Protein AF-A0A5J4Q630-F1 (afdb_monomer_lite)

Foldseek 3Di:
DDDPDQPQQKDQDFDPPPPDDDDDFQGLCFFKAKFFADLVRDGDPRPPLSPQFGDDDDDDPDPVCPVPDDPDDDCCQDPNHGLFDDDDDLPQFQLVQLVVLQRNVSSSCCNRNVVPDRAAFASVLCLEPQPLFPRSVGHHSQSNLVCCAPPFTWHCQQPPDDSDYPVPPVDHNCLVSCNPVCSPVRSMGMHGGRIAGCCGDRPRDDPSD

pLDDT: mean 70.13, std 22.16, range [22.73, 97.38]

Sequence (209 aa):
VIKPQNYSCFVATKDSSSQKHSHQSTLLSQVVRIRQQDSDGVRQQSKDYEKIVTPVQPVPSDPRHIAQFPSSLDWSNYSNFDYVEPVQNQGECGSCYAFATLGMMEARYSLALNKTVDVSLSVQDIVSCSYYTQGCFGGHGSTTSQWMRDHGIVSEKCFPYQQIEVYSPEVKCSTKLCGEAGIDKDRHTFYAQNIRYVGGFYGNCSEEA

InterPro domains:
  IPR000169 Cysteine peptidase, cysteine active site [PS00139] (90-101)
  IPR000668 Peptidase C1A, papain C-terminal [PF00112] (70-181)
  IPR000668 Peptidase C1A, papain C-terminal [SM00645] (69-209)
  IPR013128 Peptidase C1A [PTHR12411] (40-178)
  IPR038765 Papain-like cysteine peptidase superfamily [SSF54001] (58-177)

Secondary structure (DSSP, 8-state):
---------EEE---STT-SS--TT-SSTTTEEEE---TT-----STTTTTT---PPPPP--TTGGGGS-S---GGGBTTB--SPPPP--TTS--HHHHHHHHHHHHHHHHHTTT-S---B-HHHHHHH-TTS-GGG---HHHHHHHHHHT-B-BTTTS---S--TTSTT----TTHHHHSSSSTT--EEEE-SEEETTBSTT---TT-

Radius of gyration: 18.17 Å; chains: 1; bounding box: 40×47×52 Å

Organism: NCBI:txid222440

Structure (mmCIF, N/CA/C/O backbone):
data_AF-A0A5J4Q630-F1
#
_entry.id   AF-A0A5J4Q630-F1
#
loop_
_atom_site.group_PDB
_atom_site.id
_atom_site.type_symbol
_atom_site.label_atom_id
_atom_site.label_alt_id
_atom_site.label_comp_id
_atom_site.label_asym_id
_atom_site.label_entity_id
_atom_site.label_seq_id
_atom_site.pdbx_PDB_ins_code
_atom_site.Cartn_x
_atom_site.Cartn_y
_atom_site.Cartn_z
_atom_site.occupancy
_atom_site.B_iso_or_equiv
_atom_site.auth_seq_id
_atom_site.auth_comp_id
_atom_site.auth_asym_id
_atom_site.auth_atom_id
_atom_site.pdbx_PDB_model_num
ATOM 1 N N . VAL A 1 1 ? 16.574 -27.411 -12.642 1.00 30.56 1 VAL A N 1
ATOM 2 C CA . VAL A 1 1 ? 15.237 -27.128 -13.214 1.00 30.56 1 VAL A CA 1
ATOM 3 C C . VAL A 1 1 ? 14.566 -26.099 -12.321 1.00 30.56 1 VAL A C 1
ATOM 5 O O . VAL A 1 1 ? 14.043 -26.460 -11.274 1.00 30.56 1 VAL A O 1
ATOM 8 N N . ILE A 1 2 ? 14.695 -24.816 -12.656 1.00 26.36 2 ILE A N 1
ATOM 9 C CA . ILE A 1 2 ? 14.030 -23.732 -11.924 1.00 26.36 2 ILE A CA 1
ATOM 10 C C . ILE A 1 2 ? 12.577 -23.751 -12.400 1.00 26.36 2 ILE A C 1
ATOM 12 O O . ILE A 1 2 ? 12.315 -23.527 -13.578 1.00 26.36 2 ILE A O 1
ATOM 16 N N . LYS A 1 3 ? 11.646 -24.143 -11.525 1.00 22.73 3 LYS A N 1
ATOM 17 C CA . LYS A 1 3 ? 10.212 -24.066 -11.830 1.00 22.73 3 LYS A CA 1
ATOM 18 C C . LYS A 1 3 ? 9.835 -22.586 -11.978 1.00 22.73 3 LYS A C 1
ATOM 20 O O . LYS A 1 3 ? 10.335 -21.792 -11.179 1.00 22.73 3 LYS A O 1
ATOM 25 N N . PRO A 1 4 ? 8.971 -22.210 -12.937 1.00 29.88 4 PRO A N 1
ATOM 26 C CA . PRO A 1 4 ? 8.460 -20.850 -13.010 1.00 29.88 4 PRO A CA 1
ATOM 27 C C . PRO A 1 4 ? 7.719 -20.563 -11.702 1.00 29.88 4 PRO A C 1
ATOM 29 O O . PRO A 1 4 ? 6.717 -21.203 -11.383 1.00 29.88 4 PRO A O 1
ATOM 32 N N . GLN A 1 5 ? 8.277 -19.671 -10.889 1.00 30.89 5 GLN A N 1
ATOM 33 C CA . GLN A 1 5 ? 7.566 -19.092 -9.760 1.00 30.89 5 GLN A CA 1
ATOM 34 C C . GLN A 1 5 ? 6.447 -18.245 -10.372 1.00 30.89 5 GLN A C 1
ATOM 36 O O . GLN A 1 5 ? 6.713 -17.382 -11.205 1.00 30.89 5 GLN A O 1
ATOM 41 N N . ASN A 1 6 ? 5.193 -18.523 -10.019 1.00 31.50 6 ASN A N 1
ATOM 42 C CA . ASN A 1 6 ? 4.058 -17.700 -10.428 1.00 31.50 6 ASN A CA 1
ATOM 43 C C . ASN A 1 6 ? 4.185 -16.327 -9.750 1.00 31.50 6 ASN A C 1
ATOM 45 O O . ASN A 1 6 ? 3.678 -16.128 -8.647 1.00 31.50 6 ASN A O 1
ATOM 49 N N . TYR A 1 7 ? 4.878 -15.383 -10.384 1.00 37.00 7 TYR A N 1
ATOM 50 C CA . TYR A 1 7 ? 4.903 -13.997 -9.934 1.00 37.00 7 TYR A CA 1
ATOM 51 C C . TYR A 1 7 ? 3.494 -13.408 -10.092 1.00 37.00 7 TYR A C 1
ATOM 53 O O . TYR A 1 7 ? 2.933 -13.364 -11.188 1.00 37.00 7 TYR A O 1
ATOM 61 N N . SER A 1 8 ? 2.883 -12.972 -8.989 1.00 49.22 8 SER A N 1
ATOM 62 C CA . SER A 1 8 ? 1.620 -12.231 -9.038 1.00 49.22 8 SER A CA 1
ATOM 63 C C . SER A 1 8 ? 1.904 -10.783 -9.440 1.00 49.22 8 SER A C 1
ATOM 65 O O . SER A 1 8 ? 2.085 -9.924 -8.582 1.00 49.22 8 SER A O 1
ATOM 67 N N . CYS A 1 9 ? 1.924 -10.504 -10.742 1.00 61.53 9 CYS A N 1
ATOM 68 C CA . CYS A 1 9 ? 2.159 -9.166 -11.290 1.00 61.53 9 CYS A CA 1
ATOM 69 C C . CYS A 1 9 ? 0.875 -8.327 -11.292 1.00 61.53 9 CYS A C 1
ATOM 71 O O . CYS A 1 9 ? 0.313 -8.027 -12.343 1.00 61.53 9 CYS A O 1
ATOM 73 N N . PHE A 1 10 ? 0.345 -8.011 -10.115 1.00 65.31 10 PHE A N 1
ATOM 74 C CA . PHE A 1 10 ? -0.833 -7.159 -9.996 1.00 65.31 10 PHE A CA 1
ATOM 75 C C . PHE A 1 10 ? -0.416 -5.726 -9.676 1.00 65.31 10 PHE A C 1
ATOM 77 O O . PHE A 1 10 ? 0.366 -5.503 -8.757 1.00 65.31 10 PHE A O 1
ATOM 84 N N . VAL A 1 11 ? -0.931 -4.760 -10.433 1.00 67.19 11 VAL A N 1
ATOM 85 C CA . VAL A 1 11 ? -0.510 -3.359 -10.370 1.00 67.19 11 VAL A CA 1
ATOM 86 C C . VAL A 1 11 ? -1.701 -2.404 -10.479 1.00 67.19 11 VAL A C 1
ATOM 88 O O . VAL A 1 11 ? -2.651 -2.629 -11.228 1.00 67.19 11 VAL A O 1
ATOM 91 N N . ALA A 1 12 ? -1.637 -1.283 -9.763 1.00 56.25 12 ALA A N 1
ATOM 92 C CA . ALA A 1 12 ? -2.458 -0.109 -10.062 1.00 56.25 12 ALA A CA 1
ATOM 93 C C . ALA A 1 12 ? -1.781 0.694 -11.179 1.00 56.25 12 ALA A C 1
ATOM 95 O O . ALA A 1 12 ? -0.569 0.895 -11.157 1.00 56.25 12 ALA A O 1
ATOM 96 N N . THR A 1 13 ? -2.521 1.123 -12.193 1.00 47.88 13 THR A N 1
ATOM 97 C CA . THR A 1 13 ? -1.921 1.611 -13.445 1.00 47.88 13 THR A CA 1
ATOM 98 C C . THR A 1 13 ? -2.731 2.732 -14.068 1.00 47.88 13 THR A C 1
ATOM 100 O O . THR A 1 13 ? -3.892 2.921 -13.754 1.00 47.88 13 THR A O 1
ATOM 103 N N . LYS A 1 14 ? -2.130 3.492 -14.982 1.00 39.59 14 LYS A N 1
ATOM 104 C CA . LYS A 1 14 ? -2.837 4.520 -15.750 1.00 39.59 14 LYS A CA 1
ATOM 105 C C . LYS A 1 14 ? -3.767 3.885 -16.793 1.00 39.59 14 LYS A C 1
ATOM 107 O O . LYS A 1 14 ? -3.386 2.898 -17.428 1.00 39.59 14 LYS A O 1
ATOM 112 N N . ASP A 1 15 ? -4.966 4.435 -16.968 1.00 37.25 15 ASP A N 1
ATOM 113 C CA . ASP A 1 15 ? -5.914 4.016 -18.006 1.00 37.25 15 ASP A CA 1
ATOM 114 C C . ASP A 1 15 ? -5.412 4.477 -19.392 1.00 37.25 15 ASP A C 1
ATOM 116 O O . ASP A 1 15 ? -5.032 5.635 -19.578 1.00 37.25 15 ASP A O 1
ATOM 120 N N . SER A 1 16 ? -5.351 3.565 -20.364 1.00 35.69 16 SER A N 1
ATOM 121 C CA . SER A 1 16 ? -4.876 3.840 -21.730 1.00 35.69 16 SER A CA 1
ATOM 122 C C . SER A 1 16 ? -5.987 4.352 -22.655 1.00 35.69 16 SER A C 1
ATOM 124 O O . SER A 1 16 ? -5.707 4.783 -23.773 1.00 35.69 16 SER A O 1
ATOM 126 N N . SER A 1 17 ? -7.245 4.352 -22.203 1.00 34.59 17 SER A N 1
ATOM 127 C CA . SER A 1 17 ? -8.415 4.631 -23.045 1.00 34.59 17 SER A CA 1
ATOM 128 C C . SER A 1 17 ? -8.720 6.124 -23.276 1.00 34.59 17 SER A C 1
ATOM 130 O O . SER A 1 17 ? -9.537 6.456 -24.132 1.00 34.59 17 SER A O 1
ATOM 132 N N . SER A 1 18 ? -8.028 7.048 -22.595 1.00 34.59 18 SER A N 1
ATOM 133 C CA . SER A 1 18 ? -8.300 8.502 -22.663 1.00 34.59 18 SER A CA 1
ATOM 134 C C . SER A 1 18 ? -7.396 9.323 -23.609 1.00 34.59 18 SER A C 1
ATOM 136 O O . SER A 1 18 ? -7.442 10.549 -23.578 1.00 34.59 18 SER A O 1
ATOM 138 N N . GLN A 1 19 ? -6.582 8.717 -24.488 1.00 37.44 19 GLN A N 1
ATOM 139 C CA . GLN A 1 19 ? -5.694 9.470 -25.406 1.00 37.44 19 GLN A CA 1
ATOM 140 C C . GLN A 1 19 ? -6.380 10.050 -26.666 1.00 37.44 19 GLN A C 1
ATOM 142 O O . GLN A 1 19 ? -5.770 10.142 -27.733 1.00 37.44 19 GLN A O 1
ATOM 147 N N . LYS A 1 20 ? -7.640 10.487 -26.587 1.00 31.59 20 LYS A N 1
ATOM 148 C CA . LYS A 1 20 ? -8.246 11.291 -27.659 1.00 31.59 20 LYS A CA 1
ATOM 149 C C . LYS A 1 20 ? -8.788 12.591 -27.082 1.00 31.59 20 LYS A C 1
ATOM 151 O O . LYS A 1 20 ? -9.714 12.575 -26.286 1.00 31.59 20 LYS A O 1
ATOM 156 N N . HIS A 1 21 ? -8.213 13.687 -27.577 1.00 31.14 21 HIS A N 1
ATOM 157 C CA . HIS A 1 21 ? -8.532 15.097 -27.335 1.00 31.14 21 HIS A CA 1
ATOM 158 C C . HIS A 1 21 ? -7.751 15.788 -26.205 1.00 31.14 21 HIS A C 1
ATOM 160 O O . HIS A 1 21 ? -8.055 15.673 -25.028 1.00 31.14 21 HIS A O 1
ATOM 166 N N . SER A 1 22 ? -6.740 16.558 -26.636 1.00 31.22 22 SER A N 1
ATOM 167 C CA . SER A 1 22 ? -6.521 17.959 -26.248 1.00 31.22 22 SER A CA 1
ATOM 168 C C . SER A 1 22 ? -6.932 18.314 -24.815 1.00 31.22 22 SER A C 1
ATOM 170 O O . SER A 1 22 ? -8.061 18.734 -24.616 1.00 31.22 22 SER A O 1
ATOM 172 N N . HIS A 1 23 ? -6.019 18.171 -23.850 1.00 31.14 23 HIS A N 1
ATOM 173 C CA . HIS A 1 23 ? -5.700 19.145 -22.790 1.00 31.14 23 HIS A CA 1
ATOM 174 C C . HIS A 1 23 ? -4.646 18.515 -21.861 1.00 31.14 23 HIS A C 1
ATOM 176 O O . HIS A 1 23 ? -4.848 17.479 -21.236 1.00 31.14 23 HIS A O 1
ATOM 182 N N . GLN A 1 24 ? -3.467 19.127 -21.818 1.00 35.16 24 GLN A N 1
ATOM 183 C CA . GLN A 1 24 ? -2.204 18.529 -21.372 1.00 35.16 24 GLN A CA 1
ATOM 184 C C . GLN A 1 24 ? -1.983 18.576 -19.842 1.00 35.16 24 GLN A C 1
ATOM 186 O O . GLN A 1 24 ? -0.844 18.614 -19.393 1.00 35.16 24 GLN A O 1
ATOM 191 N N . SER A 1 25 ? -3.047 18.576 -19.027 1.00 31.25 25 SER A N 1
ATOM 192 C CA . SER A 1 25 ? -2.947 18.860 -17.579 1.00 31.25 25 SER A CA 1
ATOM 193 C C . SER A 1 25 ? -3.663 17.871 -16.641 1.00 31.25 25 SER A C 1
ATOM 195 O O . SER A 1 25 ? -3.679 18.105 -15.437 1.00 31.25 25 SER A O 1
ATOM 197 N N . THR A 1 26 ? -4.221 16.757 -17.126 1.00 38.53 26 THR A N 1
ATOM 198 C CA . THR A 1 26 ? -5.139 15.912 -16.319 1.00 38.53 26 THR A CA 1
ATOM 199 C C . THR A 1 26 ? -4.681 14.450 -16.200 1.00 38.53 26 THR A C 1
ATOM 201 O O . THR A 1 26 ? -5.471 13.522 -16.335 1.00 38.53 26 THR A O 1
ATOM 204 N N . LEU A 1 27 ? -3.374 14.208 -16.045 1.00 43.72 27 LEU A N 1
ATOM 205 C CA . LEU A 1 27 ? -2.759 12.928 -16.447 1.00 43.72 27 LEU A CA 1
ATOM 206 C C . LEU A 1 27 ? -2.294 11.990 -15.320 1.00 43.72 27 LEU A C 1
ATOM 208 O O . LEU A 1 27 ? -1.705 10.948 -15.619 1.00 43.72 27 LEU A O 1
ATOM 212 N N . LEU A 1 28 ? -2.592 12.305 -14.061 1.00 41.56 28 LEU A N 1
ATOM 213 C CA . LEU A 1 28 ? -2.225 11.480 -12.900 1.00 41.56 28 LEU A CA 1
ATOM 214 C C . LEU A 1 28 ? -3.336 11.356 -11.837 1.00 41.56 28 LEU A C 1
ATOM 216 O O . LEU A 1 28 ? -3.214 10.530 -10.937 1.00 41.56 28 LEU A O 1
ATOM 220 N N . SER A 1 29 ? -4.466 12.058 -11.992 1.00 40.78 29 SER A N 1
ATOM 221 C CA . SER A 1 29 ? -5.683 11.873 -11.179 1.00 40.78 29 SER A CA 1
ATOM 222 C C . SER A 1 29 ? -6.361 10.502 -11.365 1.00 40.78 29 SER A C 1
ATOM 224 O O . SER A 1 29 ? -7.450 10.275 -10.851 1.00 40.78 29 SER A O 1
ATOM 226 N N . GLN A 1 30 ? -5.732 9.592 -12.117 1.00 49.19 30 GLN A N 1
ATOM 227 C CA . GLN A 1 30 ? -6.296 8.315 -12.548 1.00 49.19 30 GLN A CA 1
ATOM 228 C C . GLN A 1 30 ? -5.703 7.092 -11.828 1.00 49.19 30 GLN A C 1
ATOM 230 O O . GLN A 1 30 ? -6.214 5.995 -12.015 1.00 49.19 30 GLN A O 1
ATOM 235 N N . VAL A 1 31 ? -4.614 7.210 -11.058 1.00 51.03 31 VAL A N 1
ATOM 236 C CA . VAL A 1 31 ? -3.964 6.029 -10.431 1.00 51.03 31 VAL A CA 1
ATOM 237 C C . VAL A 1 31 ? -4.284 5.925 -8.943 1.00 51.03 31 VAL A C 1
ATOM 239 O O . VAL A 1 31 ? -4.392 4.829 -8.393 1.00 51.03 31 VAL A O 1
ATOM 242 N N . VAL A 1 32 ? -4.480 7.068 -8.295 1.00 60.31 32 VAL A N 1
ATOM 243 C CA . VAL A 1 32 ? -4.681 7.160 -6.857 1.00 60.31 32 VAL A CA 1
ATOM 244 C C . VAL A 1 32 ? -5.716 8.225 -6.526 1.00 60.31 32 VAL A C 1
ATOM 246 O O . VAL A 1 32 ? -5.775 9.274 -7.165 1.00 60.31 32 VAL A O 1
ATOM 249 N N . ARG A 1 33 ? -6.535 7.967 -5.506 1.00 71.56 33 ARG A N 1
ATOM 250 C CA . ARG A 1 33 ? -7.501 8.942 -4.987 1.00 71.56 33 ARG A CA 1
ATOM 251 C C . ARG A 1 33 ? -7.347 9.069 -3.480 1.00 71.56 33 ARG A C 1
ATOM 253 O O . ARG A 1 33 ? -7.200 8.067 -2.792 1.00 71.56 33 ARG A O 1
ATOM 260 N N . ILE A 1 34 ? -7.422 10.296 -2.978 1.00 61.38 34 ILE A N 1
ATOM 261 C CA . ILE A 1 34 ? -7.477 10.600 -1.545 1.00 61.38 34 ILE A CA 1
ATOM 262 C C . ILE A 1 34 ? -8.826 11.263 -1.273 1.00 61.38 34 ILE A C 1
ATOM 264 O O . ILE A 1 34 ? -9.292 12.096 -2.059 1.00 61.38 34 ILE A O 1
ATOM 268 N N . ARG A 1 35 ? -9.500 10.855 -0.199 1.00 68.12 35 ARG A N 1
ATOM 269 C CA . ARG A 1 35 ? -10.657 11.575 0.340 1.00 68.12 35 ARG A CA 1
ATOM 270 C C . ARG A 1 35 ? -10.319 12.065 1.738 1.00 68.12 35 ARG A C 1
ATOM 272 O O . ARG A 1 35 ? -9.922 11.261 2.570 1.00 68.12 35 ARG A O 1
ATOM 279 N N . GLN A 1 36 ? -10.512 13.355 1.962 1.00 59.31 36 GLN A N 1
ATOM 280 C CA . GLN A 1 36 ? -10.499 13.971 3.282 1.00 59.31 36 GLN A CA 1
ATOM 281 C C . GLN A 1 36 ? -11.926 13.914 3.851 1.00 59.31 36 GLN A C 1
ATOM 283 O O . GLN A 1 36 ? -12.886 14.089 3.093 1.00 59.31 36 GLN A O 1
ATOM 288 N N . GLN A 1 37 ? -12.090 13.620 5.141 1.00 53.19 37 GLN A N 1
ATOM 289 C CA . GLN A 1 37 ? -13.374 13.783 5.832 1.00 53.19 37 GLN A CA 1
ATOM 290 C C . GLN A 1 37 ? -13.301 14.971 6.792 1.00 53.19 37 GLN A C 1
ATOM 292 O O . GLN A 1 37 ? -12.481 14.974 7.705 1.00 53.19 37 GLN A O 1
ATOM 297 N N . ASP A 1 38 ? -14.201 15.936 6.627 1.00 47.28 38 ASP A N 1
ATOM 298 C CA . ASP A 1 38 ? -14.329 17.096 7.510 1.00 47.28 38 ASP A CA 1
ATOM 299 C C . ASP A 1 38 ? -14.816 16.677 8.919 1.00 47.28 38 ASP A C 1
ATOM 301 O O . ASP A 1 38 ? -15.382 15.591 9.122 1.00 47.28 38 ASP A O 1
ATOM 305 N N . SER A 1 39 ? -14.629 17.557 9.910 1.00 43.41 39 SER A N 1
ATOM 306 C CA . SER A 1 39 ? -15.029 17.352 11.314 1.00 43.41 39 SER A CA 1
ATOM 307 C C . SER A 1 39 ? -16.521 17.048 11.501 1.00 43.41 39 SER A C 1
ATOM 309 O O . SER A 1 39 ? -16.876 16.332 12.436 1.00 43.41 39 SER A O 1
ATOM 311 N N . ASP A 1 40 ? -17.368 17.513 10.578 1.00 44.22 40 ASP A N 1
ATOM 312 C CA . ASP A 1 40 ? -18.832 17.493 10.697 1.00 44.22 40 ASP A CA 1
ATOM 313 C C . ASP A 1 40 ? -19.492 16.322 9.937 1.00 44.22 40 ASP A C 1
ATOM 315 O O . ASP A 1 40 ? -20.713 16.268 9.789 1.00 44.22 40 ASP A O 1
ATOM 319 N N . GLY A 1 41 ? -18.701 15.373 9.418 1.00 42.66 41 GLY A N 1
ATOM 320 C CA . GLY A 1 41 ? -19.207 14.183 8.716 1.00 42.66 41 GLY A CA 1
ATOM 321 C C . GLY A 1 41 ? -19.814 14.459 7.332 1.00 42.66 41 GLY A C 1
ATOM 322 O O . GLY A 1 41 ? -20.363 13.551 6.702 1.00 42.66 41 GLY A O 1
ATOM 323 N N . VAL A 1 42 ? -19.708 15.692 6.827 1.00 41.84 42 VAL A N 1
ATOM 324 C CA . VAL A 1 42 ? -20.184 16.066 5.492 1.00 41.84 42 VAL A CA 1
ATOM 325 C C . VAL A 1 42 ? -19.128 15.709 4.445 1.00 41.84 42 VAL A C 1
ATOM 327 O O . VAL A 1 42 ? -17.977 16.128 4.487 1.00 41.84 42 VAL A O 1
ATOM 330 N N . ARG A 1 43 ? -19.548 14.889 3.482 1.00 44.56 43 ARG A N 1
ATOM 331 C CA . ARG A 1 43 ? -18.748 14.333 2.387 1.00 44.56 43 ARG A CA 1
ATOM 332 C C . ARG A 1 43 ? -18.343 15.426 1.389 1.00 44.56 43 ARG A C 1
ATOM 334 O O . ARG A 1 43 ? -19.075 15.655 0.426 1.00 44.56 43 ARG A O 1
ATOM 341 N N . GLN A 1 44 ? -17.174 16.049 1.540 1.00 42.66 44 GLN A N 1
ATOM 342 C CA . GLN A 1 44 ? -16.609 16.842 0.447 1.00 42.66 44 GLN A CA 1
ATOM 343 C C . GLN A 1 44 ? -16.008 15.924 -0.626 1.00 42.66 44 GLN A C 1
ATOM 345 O O . GLN A 1 44 ? -15.124 15.092 -0.422 1.00 42.66 44 GLN A O 1
ATOM 350 N N . GLN A 1 45 ? -16.588 16.016 -1.814 1.00 40.47 45 GLN A N 1
ATOM 351 C CA . GLN A 1 45 ? -16.257 15.223 -2.984 1.00 40.47 45 GLN A CA 1
ATOM 352 C C . GLN A 1 45 ? -14.896 15.659 -3.549 1.00 40.47 45 GLN A C 1
ATOM 354 O O . GLN A 1 45 ? -14.879 16.564 -4.359 1.00 40.47 45 GLN A O 1
ATOM 359 N N . SER A 1 46 ? -13.785 15.025 -3.150 1.00 42.53 46 SER A N 1
ATOM 360 C CA . SER A 1 46 ? -12.497 14.912 -3.888 1.00 42.53 46 SER A CA 1
ATOM 361 C C . SER A 1 46 ? -11.887 16.150 -4.582 1.00 42.53 46 SER A C 1
ATOM 363 O O . SER A 1 46 ? -11.019 15.973 -5.433 1.00 42.53 46 SER A O 1
ATOM 365 N N . LYS A 1 47 ? -12.317 17.376 -4.273 1.00 34.59 47 LYS A N 1
ATOM 366 C CA . LYS A 1 47 ? -12.063 18.551 -5.124 1.00 34.59 47 LYS A CA 1
ATOM 367 C C . LYS A 1 47 ? -10.643 19.112 -5.031 1.00 34.59 47 LYS A C 1
ATOM 369 O O . LYS A 1 47 ? -10.232 19.804 -5.959 1.00 34.59 47 LYS A O 1
ATOM 374 N N . ASP A 1 48 ? -9.878 18.765 -3.996 1.00 38.81 48 ASP A N 1
ATOM 375 C CA . ASP A 1 48 ? -8.597 19.439 -3.740 1.00 38.81 48 ASP A CA 1
ATOM 376 C C . ASP A 1 48 ? -7.355 18.615 -4.117 1.00 38.81 48 ASP A C 1
ATOM 378 O O . ASP A 1 48 ? -6.353 19.185 -4.545 1.00 38.81 48 ASP A O 1
ATOM 382 N N . TYR A 1 49 ? -7.427 17.280 -4.120 1.00 42.34 49 TYR A N 1
ATOM 383 C CA . TYR A 1 49 ? -6.290 16.438 -4.531 1.00 42.34 49 TYR A CA 1
ATOM 384 C C . TYR A 1 49 ? -6.151 16.262 -6.045 1.00 42.34 49 TYR A C 1
ATOM 386 O O . TYR A 1 49 ? -5.085 15.883 -6.512 1.00 42.34 49 TYR A O 1
ATOM 394 N N . GLU A 1 50 ? -7.170 16.604 -6.836 1.00 40.16 50 GLU A N 1
ATOM 395 C CA . GLU A 1 50 ? -7.037 16.663 -8.299 1.00 40.16 50 GLU A CA 1
ATOM 396 C C . GLU A 1 50 ? -6.085 17.796 -8.742 1.00 40.16 50 GLU A C 1
ATOM 398 O O . GLU A 1 50 ? -5.516 17.737 -9.829 1.00 40.16 50 GLU A O 1
ATOM 403 N N . LYS A 1 51 ? -5.862 18.802 -7.877 1.00 36.41 51 LYS A N 1
ATOM 404 C CA . LYS A 1 51 ? -4.986 19.960 -8.127 1.00 36.41 51 LYS A CA 1
ATOM 405 C C . LYS A 1 51 ? -3.532 19.789 -7.671 1.00 36.41 51 LYS A C 1
ATOM 407 O O . LYS A 1 51 ? -2.681 20.530 -8.150 1.00 36.41 51 LYS A O 1
ATOM 412 N N . ILE A 1 52 ? -3.236 18.865 -6.753 1.00 39.22 52 ILE A N 1
ATOM 413 C CA . ILE A 1 52 ? -1.888 18.704 -6.151 1.00 39.22 52 ILE A CA 1
ATOM 414 C C . ILE A 1 52 ? -0.963 17.858 -7.040 1.00 39.22 52 ILE A C 1
ATOM 416 O O . ILE A 1 52 ? 0.261 17.894 -6.944 1.00 39.22 52 ILE A O 1
ATOM 420 N N . VAL A 1 53 ? -1.557 17.121 -7.966 1.00 40.44 53 VAL A N 1
ATOM 421 C CA . VAL A 1 53 ? -0.870 16.159 -8.805 1.00 40.44 53 VAL A CA 1
ATOM 422 C C . VAL A 1 53 ? -0.158 16.879 -9.957 1.00 40.44 53 VAL A C 1
ATOM 424 O O . VAL A 1 53 ? -0.769 17.263 -10.955 1.00 40.44 53 VAL A O 1
ATOM 427 N N . THR A 1 54 ? 1.154 17.077 -9.832 1.00 37.41 54 THR A N 1
ATOM 428 C CA . THR A 1 54 ? 1.968 17.669 -10.908 1.00 37.41 54 THR A CA 1
ATOM 429 C C . THR A 1 54 ? 2.191 16.620 -12.003 1.00 37.41 54 THR A C 1
ATOM 431 O O . THR A 1 54 ? 2.508 15.486 -11.656 1.00 37.41 54 THR A O 1
ATOM 434 N N . PRO A 1 55 ? 2.051 16.922 -13.309 1.00 36.47 55 PRO A N 1
ATOM 435 C CA . PRO A 1 55 ? 2.032 15.890 -14.346 1.00 36.47 55 PRO A CA 1
ATOM 436 C C . PRO A 1 55 ? 3.372 15.145 -14.452 1.00 36.47 55 PRO A C 1
ATOM 438 O O . PRO A 1 55 ? 4.349 15.683 -14.969 1.00 36.47 55 PRO A O 1
ATOM 441 N N . VAL A 1 56 ? 3.412 13.875 -14.042 1.00 41.41 56 VAL A N 1
ATOM 442 C CA . VAL A 1 56 ? 4.443 12.939 -14.510 1.00 41.41 56 VAL A CA 1
ATOM 443 C C . VAL A 1 56 ? 4.133 12.651 -15.977 1.00 41.41 56 VAL A C 1
ATOM 445 O O . VAL A 1 56 ? 2.999 12.311 -16.340 1.00 41.41 56 VAL A O 1
ATOM 448 N N . GLN A 1 57 ? 5.136 12.860 -16.828 1.00 36.47 57 GLN A N 1
ATOM 449 C CA . GLN A 1 57 ? 5.021 12.717 -18.276 1.00 36.47 57 GLN A CA 1
ATOM 450 C C . GLN A 1 57 ? 4.463 11.324 -18.632 1.00 36.47 57 GLN A C 1
ATOM 452 O O . GLN A 1 57 ? 4.897 10.325 -18.054 1.00 36.47 57 GLN A O 1
ATOM 457 N N . PRO A 1 58 ? 3.478 11.220 -19.543 1.00 39.53 58 PRO A N 1
ATOM 458 C CA . PRO A 1 58 ? 2.954 9.927 -19.962 1.00 39.53 58 PRO A CA 1
ATOM 459 C C . PRO A 1 58 ? 4.054 9.099 -20.636 1.00 39.53 58 PRO A C 1
ATOM 461 O O . PRO A 1 58 ? 4.664 9.555 -21.600 1.00 39.53 58 PRO A O 1
ATOM 464 N N . VAL A 1 59 ? 4.263 7.869 -20.158 1.00 42.81 59 VAL A N 1
ATOM 465 C CA . VAL A 1 59 ? 5.076 6.871 -20.865 1.00 42.81 59 VAL A CA 1
ATOM 466 C C . VAL A 1 59 ? 4.343 6.516 -22.170 1.00 42.81 59 VAL A C 1
ATOM 468 O O . VAL A 1 59 ? 3.173 6.118 -22.101 1.00 42.81 59 VAL A O 1
ATOM 471 N N . PRO A 1 60 ? 4.950 6.709 -23.355 1.00 36.50 60 PRO A N 1
ATOM 472 C CA . PRO A 1 60 ? 4.287 6.429 -24.625 1.00 36.50 60 PRO A CA 1
ATOM 473 C C . PRO A 1 60 ? 4.039 4.927 -24.811 1.00 36.50 60 PRO A C 1
ATOM 475 O O . PRO A 1 60 ? 4.884 4.103 -24.482 1.00 36.50 60 PRO A O 1
ATOM 478 N N . SER A 1 61 ? 2.880 4.576 -25.366 1.00 46.09 61 SER A N 1
ATOM 479 C CA . SER A 1 61 ? 2.398 3.199 -25.540 1.00 46.09 61 SER A CA 1
ATOM 480 C C . SER A 1 61 ? 2.700 2.597 -26.926 1.00 46.09 61 SER A C 1
ATOM 482 O O . SER A 1 61 ? 1.924 1.776 -27.412 1.00 46.09 61 SER A O 1
ATOM 484 N N . ASP A 1 62 ? 3.773 3.024 -27.604 1.00 45.47 62 ASP A N 1
ATOM 485 C CA . ASP A 1 62 ? 4.202 2.424 -28.881 1.00 45.47 62 ASP A CA 1
ATOM 486 C C . ASP A 1 62 ? 5.103 1.202 -28.592 1.00 45.47 62 ASP A C 1
ATOM 488 O O . ASP A 1 62 ? 6.131 1.358 -27.935 1.00 45.47 62 ASP A O 1
ATOM 492 N N . PRO A 1 63 ? 4.784 -0.009 -29.084 1.00 45.94 63 PRO A N 1
ATOM 493 C CA . PRO A 1 63 ? 5.592 -1.217 -28.869 1.00 45.94 63 PRO A CA 1
ATOM 494 C C . PRO A 1 63 ? 7.034 -1.143 -29.418 1.00 45.94 63 PRO A C 1
ATOM 496 O O . PRO A 1 63 ? 7.835 -2.034 -29.151 1.00 45.94 63 PRO A O 1
ATOM 499 N N . ARG A 1 64 ? 7.417 -0.077 -30.135 1.00 49.50 64 ARG A N 1
ATOM 500 C CA . ARG A 1 64 ? 8.812 0.224 -30.515 1.00 49.50 64 ARG A CA 1
ATOM 501 C C . ARG A 1 64 ? 9.611 0.983 -29.436 1.00 49.50 64 ARG A C 1
ATOM 503 O O . ARG A 1 64 ? 10.767 1.323 -29.675 1.00 49.50 64 ARG A O 1
ATOM 510 N N . HIS A 1 65 ? 9.037 1.245 -28.255 1.00 50.41 65 HIS A N 1
ATOM 511 C CA . HIS A 1 65 ? 9.639 2.043 -27.169 1.00 50.41 65 HIS A CA 1
ATOM 512 C C . HIS A 1 65 ? 10.545 1.293 -26.179 1.00 50.41 65 HIS A C 1
ATOM 514 O O . HIS A 1 65 ? 10.992 1.906 -25.211 1.00 50.41 65 HIS A O 1
ATOM 520 N N . ILE A 1 66 ? 10.905 0.025 -26.409 1.00 50.44 66 ILE A N 1
ATOM 521 C CA . ILE A 1 66 ? 11.908 -0.652 -25.555 1.00 50.44 66 ILE A CA 1
ATOM 522 C C . ILE A 1 66 ? 13.233 0.146 -25.530 1.00 50.44 66 ILE A C 1
ATOM 524 O O . ILE A 1 66 ? 13.921 0.191 -24.517 1.00 50.44 66 ILE A O 1
ATOM 528 N N . ALA A 1 67 ? 13.531 0.893 -26.601 1.00 51.56 67 ALA A N 1
ATOM 529 C CA . ALA A 1 67 ? 14.691 1.780 -26.702 1.00 51.56 67 ALA A CA 1
ATOM 530 C C . ALA A 1 67 ? 14.657 3.039 -25.799 1.00 51.56 67 ALA A C 1
ATOM 532 O O . ALA A 1 67 ? 15.616 3.807 -25.827 1.00 51.56 67 ALA A O 1
ATOM 533 N N . GLN A 1 68 ? 13.580 3.297 -25.042 1.00 68.12 68 GLN A N 1
ATOM 534 C CA . GLN A 1 68 ? 13.440 4.502 -24.205 1.00 68.12 68 GLN A CA 1
ATOM 535 C C . GLN A 1 68 ? 13.490 4.255 -22.694 1.00 68.12 68 GLN A C 1
ATOM 537 O O . GLN A 1 68 ? 13.457 5.222 -21.931 1.00 68.12 68 GLN A O 1
ATOM 542 N N . PHE A 1 69 ? 13.581 3.005 -22.238 1.00 73.38 69 PHE A N 1
ATOM 543 C CA . PHE A 1 69 ? 13.787 2.756 -20.815 1.00 73.38 69 PHE A CA 1
ATOM 544 C C . PHE A 1 69 ? 15.246 3.018 -20.433 1.00 73.38 69 PHE A C 1
ATOM 546 O O . PHE A 1 69 ? 16.154 2.681 -21.199 1.00 73.38 69 PHE A O 1
ATOM 553 N N . PRO A 1 70 ? 15.501 3.627 -19.262 1.00 81.69 70 PRO A N 1
ATOM 554 C CA . PRO A 1 70 ? 16.860 3.721 -18.763 1.00 81.69 70 PRO A CA 1
ATOM 555 C C . PRO A 1 70 ? 17.411 2.308 -18.542 1.00 81.69 70 PRO A C 1
ATOM 557 O O . PRO A 1 70 ? 16.679 1.396 -18.163 1.00 81.69 70 PRO A O 1
ATOM 560 N N . SER A 1 71 ? 18.718 2.132 -18.733 1.00 85.00 71 SER A N 1
ATOM 561 C CA . SER A 1 71 ? 19.401 0.849 -18.501 1.00 85.00 71 SER A CA 1
ATOM 562 C C . SER A 1 71 ? 19.301 0.355 -17.054 1.00 85.00 71 SER A C 1
ATOM 564 O O . SER A 1 71 ? 19.565 -0.809 -16.776 1.00 85.00 71 SER A O 1
ATOM 566 N N . SER A 1 72 ? 18.962 1.251 -16.129 1.00 86.56 72 SER A N 1
ATOM 567 C CA . SER A 1 72 ? 18.721 0.966 -14.722 1.00 86.56 72 SER A CA 1
ATOM 568 C C . SER A 1 72 ? 17.659 1.918 -14.186 1.00 86.56 72 SER A C 1
ATOM 570 O O . SER A 1 72 ? 17.697 3.115 -14.477 1.00 86.56 72 SER A O 1
ATOM 572 N N . LEU A 1 73 ? 16.753 1.399 -13.365 1.00 86.44 73 LEU A N 1
ATOM 573 C CA . LEU A 1 73 ? 15.748 2.176 -12.653 1.00 86.44 73 LEU A CA 1
ATOM 574 C C . LEU A 1 73 ? 15.746 1.743 -11.190 1.00 86.44 73 LEU A C 1
ATOM 576 O O . LEU A 1 73 ? 15.598 0.559 -10.899 1.00 86.44 73 LEU A O 1
ATOM 580 N N . ASP A 1 74 ? 15.883 2.711 -10.293 1.00 90.19 74 ASP A N 1
ATOM 581 C CA . ASP A 1 74 ? 15.806 2.505 -8.853 1.00 90.19 74 ASP A CA 1
ATOM 582 C C . ASP A 1 74 ? 14.919 3.596 -8.249 1.00 90.19 74 ASP A C 1
ATOM 584 O O . ASP A 1 74 ? 15.281 4.771 -8.239 1.00 90.19 74 ASP A O 1
ATOM 588 N N . TRP A 1 75 ? 13.731 3.213 -7.774 1.00 89.88 75 TRP A N 1
ATOM 589 C CA . TRP A 1 75 ? 12.785 4.148 -7.160 1.00 89.88 75 TRP A CA 1
ATOM 590 C C . TRP A 1 75 ? 13.244 4.652 -5.788 1.00 89.88 75 TRP A C 1
ATOM 592 O O . TRP A 1 75 ? 12.746 5.686 -5.347 1.00 89.88 75 TRP A O 1
ATOM 602 N N . SER A 1 76 ? 14.196 3.971 -5.138 1.00 92.00 76 SER A N 1
ATOM 603 C CA . SER A 1 76 ? 14.814 4.455 -3.896 1.00 92.00 76 SER A CA 1
ATOM 604 C C . SER A 1 76 ? 15.858 5.554 -4.134 1.00 92.00 76 SER A C 1
ATOM 606 O O . SER A 1 76 ? 16.287 6.237 -3.207 1.00 92.00 76 SER A O 1
ATOM 608 N N . ASN A 1 77 ? 16.241 5.773 -5.395 1.00 91.12 77 ASN A N 1
ATOM 609 C CA . ASN A 1 77 ? 17.138 6.844 -5.805 1.00 91.12 77 ASN A CA 1
ATOM 610 C C . ASN A 1 77 ? 16.788 7.340 -7.217 1.00 91.12 77 ASN A C 1
ATOM 612 O O . ASN A 1 77 ? 17.580 7.247 -8.161 1.00 91.12 77 ASN A O 1
ATOM 616 N N . TYR A 1 78 ? 15.576 7.871 -7.370 1.00 85.69 78 TYR A N 1
ATOM 617 C CA . TYR A 1 78 ? 15.100 8.414 -8.637 1.00 85.69 78 TYR A CA 1
ATOM 618 C C . TYR A 1 78 ? 15.120 9.943 -8.594 1.00 85.69 78 TYR A C 1
ATOM 620 O O . TYR A 1 78 ? 14.469 10.565 -7.760 1.00 85.69 78 TYR A O 1
ATOM 628 N N . SER A 1 79 ? 15.887 10.574 -9.488 1.00 85.12 79 SER A N 1
ATOM 629 C CA . SER A 1 79 ? 16.022 12.042 -9.550 1.00 85.12 79 SER A CA 1
ATOM 630 C C . SER A 1 79 ? 16.406 12.703 -8.209 1.00 85.12 79 SER A C 1
ATOM 632 O O . SER A 1 79 ? 15.971 13.817 -7.927 1.00 85.12 79 SER A O 1
ATOM 634 N N . ASN A 1 80 ? 17.261 12.042 -7.414 1.00 85.25 80 ASN A N 1
ATOM 635 C CA . ASN A 1 80 ? 17.695 12.445 -6.064 1.00 85.25 80 ASN A CA 1
ATOM 636 C C . ASN A 1 80 ? 16.601 12.401 -4.981 1.00 85.25 80 ASN A C 1
ATOM 638 O O . ASN A 1 80 ? 16.756 13.020 -3.928 1.00 85.25 80 ASN A O 1
ATOM 642 N N . PHE A 1 81 ? 15.515 11.669 -5.223 1.00 85.69 81 PHE A N 1
ATOM 643 C CA . PHE A 1 81 ? 14.488 11.384 -4.229 1.00 85.69 81 PHE A CA 1
ATOM 644 C C . PHE A 1 81 ? 14.364 9.877 -4.008 1.00 85.69 81 PHE A C 1
ATOM 646 O O . PHE A 1 81 ? 14.431 9.085 -4.949 1.00 85.69 81 PHE A O 1
ATOM 653 N N . ASP A 1 82 ? 14.137 9.507 -2.753 1.00 90.69 82 ASP A N 1
ATOM 654 C CA . ASP A 1 82 ? 13.721 8.163 -2.368 1.00 90.69 82 ASP A CA 1
ATOM 655 C C . ASP A 1 82 ? 12.193 8.116 -2.342 1.00 90.69 82 ASP A C 1
ATOM 657 O O . ASP A 1 82 ? 11.572 8.834 -1.559 1.00 90.69 82 ASP A O 1
ATOM 661 N N . TYR A 1 83 ? 11.569 7.332 -3.219 1.00 89.31 83 TYR A N 1
ATOM 662 C CA . TYR A 1 83 ? 10.113 7.162 -3.264 1.00 89.31 83 TYR A CA 1
ATOM 663 C C . TYR A 1 83 ? 9.633 5.898 -2.549 1.00 89.31 83 TYR A C 1
ATOM 665 O O . TYR A 1 83 ? 8.433 5.637 -2.560 1.00 89.31 83 TYR A O 1
ATOM 673 N N . VAL A 1 84 ? 10.529 5.109 -1.960 1.00 91.94 84 VAL A N 1
ATOM 674 C CA . VAL A 1 84 ? 10.198 3.840 -1.314 1.00 91.94 84 VAL A CA 1
ATOM 675 C C . VAL A 1 84 ? 10.172 4.051 0.197 1.00 91.94 84 VAL A C 1
ATOM 677 O O . VAL A 1 84 ? 11.081 4.642 0.771 1.00 91.94 84 VAL A O 1
ATOM 680 N N . GLU A 1 85 ? 9.112 3.588 0.854 1.00 88.50 85 GLU A N 1
ATOM 681 C CA . GLU A 1 85 ? 9.041 3.641 2.315 1.00 88.50 85 GLU A CA 1
ATOM 682 C C . GLU A 1 85 ? 10.073 2.694 2.958 1.00 88.50 85 GLU A C 1
ATOM 684 O O . GLU A 1 85 ? 10.461 1.690 2.345 1.00 88.50 85 GLU A O 1
ATOM 689 N N . PRO A 1 86 ? 10.525 2.970 4.198 1.00 92.38 86 PRO A N 1
ATOM 690 C CA . PRO A 1 86 ? 11.464 2.107 4.901 1.00 92.38 86 PRO A CA 1
ATOM 691 C C . PRO A 1 86 ? 11.003 0.650 4.944 1.00 92.38 86 PRO A C 1
ATOM 693 O O . PRO A 1 86 ? 9.817 0.352 5.087 1.00 92.38 86 PRO A O 1
ATOM 696 N N . VAL A 1 87 ? 11.961 -0.277 4.880 1.00 92.50 87 VAL A N 1
ATOM 697 C CA . VAL A 1 87 ? 11.670 -1.712 4.969 1.00 92.50 87 VAL A CA 1
ATOM 698 C C . VAL A 1 87 ? 10.986 -2.022 6.301 1.00 92.50 87 VAL A C 1
ATOM 700 O O . VAL A 1 87 ? 11.534 -1.762 7.372 1.00 92.50 87 VAL A O 1
ATOM 703 N N . GLN A 1 88 ? 9.801 -2.620 6.220 1.00 92.25 88 GLN A N 1
ATOM 704 C CA . GLN A 1 88 ? 8.994 -3.008 7.375 1.00 92.25 88 GLN A CA 1
ATOM 705 C C . GLN A 1 88 ? 9.085 -4.522 7.647 1.00 92.25 88 GLN A C 1
ATOM 707 O O . GLN A 1 88 ? 9.530 -5.294 6.796 1.00 92.25 88 GLN A O 1
ATOM 712 N N . ASN A 1 89 ? 8.652 -4.965 8.835 1.00 94.25 89 ASN A N 1
ATOM 713 C CA . ASN A 1 89 ? 8.685 -6.373 9.245 1.00 94.25 89 ASN A CA 1
ATOM 714 C C . ASN A 1 89 ? 7.275 -6.916 9.529 1.00 94.25 89 ASN A C 1
ATOM 716 O O . ASN A 1 89 ? 6.625 -6.508 10.494 1.00 94.25 89 ASN A O 1
ATOM 720 N N . GLN A 1 90 ? 6.837 -7.887 8.720 1.00 92.44 90 GLN A N 1
ATOM 721 C CA . GLN A 1 90 ? 5.522 -8.518 8.861 1.00 92.44 90 GLN A CA 1
ATOM 722 C C . GLN A 1 90 ? 5.370 -9.399 10.112 1.00 92.44 90 GLN A C 1
ATOM 724 O O . GLN A 1 90 ? 4.240 -9.704 10.499 1.00 92.44 90 GLN A O 1
ATOM 729 N N . GLY A 1 91 ? 6.473 -9.777 10.763 1.00 94.06 91 GLY A N 1
ATOM 730 C CA . GLY A 1 91 ? 6.467 -10.683 11.908 1.00 94.06 91 GLY A CA 1
ATOM 731 C C . GLY A 1 91 ? 6.004 -12.091 11.526 1.00 94.06 91 GLY A C 1
ATOM 732 O O . GLY A 1 91 ? 6.283 -12.574 10.430 1.00 94.06 91 GLY A O 1
ATOM 733 N N . GLU A 1 92 ? 5.286 -12.751 12.435 1.00 91.50 92 GLU A N 1
ATOM 734 C CA . GLU A 1 92 ? 4.765 -14.113 12.227 1.00 91.50 92 GLU A CA 1
ATOM 735 C C . GLU A 1 92 ? 3.451 -14.151 11.429 1.00 91.50 92 GLU A C 1
ATOM 737 O O . GLU A 1 92 ? 3.030 -15.204 10.952 1.00 91.50 92 GLU A O 1
ATOM 742 N N . CYS A 1 93 ? 2.802 -13.000 11.249 1.00 94.06 93 CYS A N 1
ATOM 743 C CA . CYS A 1 93 ? 1.577 -12.884 10.471 1.00 94.06 93 CYS A CA 1
ATOM 744 C C . CYS A 1 93 ? 1.860 -13.089 8.971 1.00 94.06 93 CYS A C 1
ATOM 746 O O . CYS A 1 93 ? 2.762 -12.471 8.398 1.00 94.06 93 CYS A O 1
ATOM 748 N N . GLY A 1 94 ? 1.048 -13.910 8.296 1.00 95.25 94 GLY A N 1
ATOM 749 C CA . GLY A 1 94 ? 1.099 -14.144 6.846 1.00 95.25 94 GLY A CA 1
ATOM 750 C C . GLY A 1 94 ? 0.554 -12.982 6.006 1.00 95.25 94 GLY A C 1
ATOM 751 O O . GLY A 1 94 ? -0.163 -13.195 5.033 1.00 95.25 94 GLY A O 1
ATOM 752 N N . SER A 1 95 ? 0.892 -11.744 6.366 1.00 96.56 95 SER A N 1
ATOM 753 C CA . SER A 1 95 ? 0.413 -10.492 5.763 1.00 96.56 95 SER A CA 1
ATOM 754 C C . SER A 1 95 ? 1.292 -9.970 4.619 1.00 96.56 95 SER A C 1
ATOM 756 O O . SER A 1 95 ? 1.145 -8.822 4.198 1.00 96.56 95 SER A O 1
ATOM 758 N N . CYS A 1 96 ? 2.189 -10.793 4.065 1.00 96.62 96 CYS A N 1
ATOM 759 C CA . CYS A 1 96 ? 3.108 -10.399 2.985 1.00 96.62 96 CYS A CA 1
ATOM 760 C C . CYS A 1 96 ? 2.392 -9.755 1.786 1.00 96.62 96 CYS A C 1
ATOM 762 O O . CYS A 1 96 ? 2.890 -8.805 1.186 1.00 96.62 96 CYS A O 1
ATOM 764 N N . TYR A 1 97 ? 1.194 -10.244 1.462 1.00 96.25 97 TYR A N 1
ATOM 765 C CA . TYR A 1 97 ? 0.352 -9.718 0.394 1.00 96.25 97 TYR A CA 1
ATOM 766 C C . TYR A 1 97 ? -0.064 -8.258 0.642 1.00 96.25 97 TYR A C 1
ATOM 768 O O . TYR A 1 97 ? -0.150 -7.477 -0.310 1.00 96.25 97 TYR A O 1
ATOM 776 N N . ALA A 1 98 ? -0.297 -7.884 1.904 1.00 96.31 98 ALA A N 1
ATOM 777 C CA . ALA A 1 98 ? -0.669 -6.538 2.307 1.00 96.31 98 ALA A CA 1
ATOM 778 C C . ALA A 1 98 ? 0.556 -5.621 2.263 1.00 96.31 98 ALA A C 1
ATOM 780 O O . ALA A 1 98 ? 0.504 -4.605 1.579 1.00 96.31 98 ALA A O 1
ATOM 781 N N . PHE A 1 99 ? 1.684 -6.027 2.860 1.00 97.38 99 PHE A N 1
ATOM 782 C CA . PHE A 1 99 ? 2.946 -5.274 2.785 1.00 97.38 99 PHE A CA 1
ATOM 783 C C . PHE A 1 99 ? 3.379 -4.993 1.344 1.00 97.38 99 PHE A C 1
ATOM 785 O O . PHE A 1 99 ? 3.668 -3.851 0.998 1.00 97.38 99 PHE A O 1
ATOM 792 N N . ALA A 1 100 ? 3.374 -6.011 0.477 1.00 95.69 100 ALA A N 1
ATOM 793 C CA . ALA A 1 100 ? 3.771 -5.847 -0.919 1.00 95.69 100 ALA A CA 1
ATOM 794 C C . ALA A 1 100 ? 2.849 -4.873 -1.675 1.00 95.69 100 ALA A C 1
ATOM 796 O O . ALA A 1 100 ? 3.315 -4.042 -2.456 1.00 95.69 100 ALA A O 1
ATOM 797 N N . THR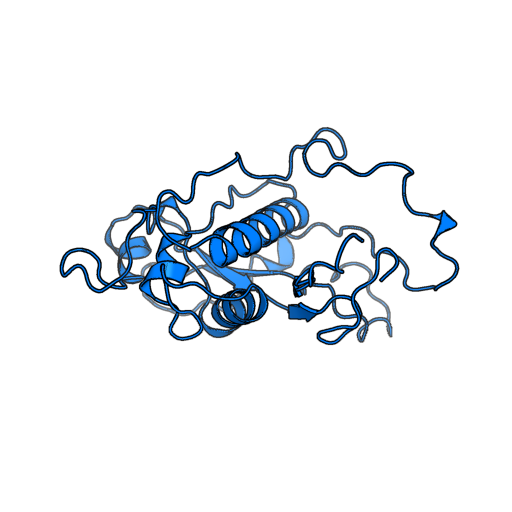 A 1 101 ? 1.537 -4.958 -1.436 1.00 95.12 101 THR A N 1
ATOM 798 C CA . THR A 1 101 ? 0.558 -4.093 -2.109 1.00 95.12 101 THR A CA 1
ATOM 799 C C . THR A 1 101 ? 0.626 -2.662 -1.594 1.00 95.12 101 THR A C 1
ATOM 801 O O . THR A 1 101 ? 0.611 -1.730 -2.396 1.00 95.12 101 THR A O 1
ATOM 804 N N . LEU A 1 102 ? 0.712 -2.474 -0.275 1.00 95.44 102 LEU A N 1
ATOM 805 C CA . LEU A 1 102 ? 0.761 -1.148 0.327 1.00 95.44 102 LEU A CA 1
ATOM 806 C C . LEU A 1 102 ? 2.081 -0.446 0.029 1.00 95.44 102 LEU A C 1
ATOM 808 O O . LEU A 1 102 ? 2.018 0.690 -0.416 1.00 95.44 102 LEU A O 1
ATOM 812 N N . GLY A 1 103 ? 3.226 -1.133 0.082 1.00 94.88 103 GLY A N 1
ATOM 813 C CA . GLY A 1 103 ? 4.509 -0.548 -0.328 1.00 94.88 103 GLY A CA 1
ATOM 814 C C . GLY A 1 103 ? 4.516 -0.090 -1.792 1.00 94.88 103 GLY A C 1
ATOM 815 O O . GLY A 1 103 ? 4.983 1.003 -2.113 1.00 94.88 103 GLY A O 1
ATOM 816 N N . MET A 1 104 ? 3.910 -0.871 -2.701 1.00 93.31 104 MET A N 1
ATOM 817 C CA . MET A 1 104 ? 3.697 -0.427 -4.087 1.00 93.31 104 MET A CA 1
ATOM 818 C C . MET A 1 104 ? 2.835 0.846 -4.141 1.00 93.31 104 MET A C 1
ATOM 820 O O . MET A 1 104 ? 3.114 1.752 -4.930 1.00 93.31 104 MET A O 1
ATOM 824 N N . MET A 1 105 ? 1.757 0.907 -3.360 1.00 91.25 105 MET A N 1
ATOM 825 C CA . MET A 1 105 ? 0.829 2.036 -3.369 1.00 91.25 105 MET A CA 1
ATOM 826 C C . MET A 1 105 ? 1.442 3.290 -2.742 1.00 91.25 105 MET A C 1
ATOM 828 O O . MET A 1 105 ? 1.319 4.353 -3.341 1.00 91.25 105 MET A O 1
ATOM 832 N N . GLU A 1 106 ? 2.140 3.179 -1.613 1.00 93.00 106 GLU A N 1
ATOM 833 C CA . GLU A 1 106 ? 2.893 4.257 -0.958 1.00 93.00 106 GLU A CA 1
ATOM 834 C C . GLU A 1 106 ? 3.892 4.892 -1.926 1.00 93.00 106 GLU A C 1
ATOM 836 O O . GLU A 1 106 ? 3.881 6.110 -2.110 1.00 93.00 106 GLU A O 1
ATOM 841 N N . ALA A 1 107 ? 4.663 4.079 -2.657 1.00 91.06 107 ALA A N 1
ATOM 842 C CA . ALA A 1 107 ? 5.586 4.588 -3.668 1.00 91.06 107 ALA A CA 1
ATOM 843 C C . ALA A 1 107 ? 4.862 5.321 -4.808 1.00 91.06 107 ALA A C 1
ATOM 845 O O . ALA A 1 107 ? 5.271 6.405 -5.232 1.00 91.06 107 ALA A O 1
ATOM 846 N N . ARG A 1 108 ? 3.734 4.780 -5.288 1.00 88.62 108 ARG A N 1
ATOM 847 C CA . ARG A 1 108 ? 2.909 5.433 -6.321 1.00 88.62 108 ARG A CA 1
ATOM 848 C C . ARG A 1 108 ? 2.290 6.741 -5.833 1.00 88.62 108 ARG A C 1
ATOM 850 O O . ARG A 1 108 ? 2.224 7.690 -6.612 1.00 88.62 108 ARG A O 1
ATOM 857 N N . TYR A 1 109 ? 1.854 6.805 -4.579 1.00 85.38 109 TYR A N 1
ATOM 858 C CA . TYR A 1 109 ? 1.372 8.032 -3.951 1.00 85.38 109 TYR A CA 1
ATOM 859 C C . TYR A 1 109 ? 2.496 9.059 -3.817 1.00 85.38 109 TYR A C 1
ATOM 861 O O . TYR A 1 109 ? 2.325 10.194 -4.254 1.00 85.38 109 TYR A O 1
ATOM 869 N N . SER A 1 110 ? 3.657 8.652 -3.300 1.00 87.00 110 SER A N 1
ATOM 870 C CA . SER A 1 110 ? 4.849 9.496 -3.185 1.00 87.00 110 SER A CA 1
ATOM 871 C C . SER A 1 110 ? 5.265 10.083 -4.534 1.00 87.00 110 SER A C 1
ATOM 873 O O . SER A 1 110 ? 5.573 11.273 -4.618 1.00 87.00 110 SER A O 1
ATOM 875 N N . LEU A 1 111 ? 5.212 9.285 -5.605 1.00 84.81 111 LEU A N 1
ATOM 876 C CA . LEU A 1 111 ? 5.456 9.744 -6.974 1.00 84.81 111 LEU A CA 1
ATOM 877 C C . LEU A 1 111 ? 4.384 10.723 -7.460 1.00 84.81 111 LEU A C 1
ATOM 879 O O . LEU A 1 111 ? 4.711 11.785 -7.980 1.00 84.81 111 LEU A O 1
ATOM 883 N N . ALA A 1 112 ? 3.102 10.391 -7.291 1.00 79.12 112 ALA A N 1
ATOM 884 C CA . ALA A 1 112 ? 1.996 11.225 -7.766 1.00 79.12 112 ALA A CA 1
ATOM 885 C C . ALA A 1 112 ? 1.901 12.575 -7.034 1.00 79.12 112 ALA A C 1
ATOM 887 O O . ALA A 1 112 ? 1.429 13.557 -7.608 1.00 79.12 112 ALA A O 1
ATOM 888 N N . LEU A 1 113 ? 2.340 12.616 -5.777 1.00 80.31 113 LEU A N 1
ATOM 889 C CA . LEU A 1 113 ? 2.305 13.789 -4.908 1.00 80.31 113 LEU A CA 1
ATOM 890 C C . LEU A 1 113 ? 3.667 14.483 -4.801 1.00 80.31 113 LEU A C 1
ATOM 892 O O . LEU A 1 113 ? 3.810 15.381 -3.984 1.00 80.31 113 LEU A O 1
ATOM 896 N N . ASN A 1 114 ? 4.684 14.073 -5.569 1.00 81.62 114 ASN A N 1
ATOM 897 C CA . ASN A 1 114 ? 6.043 14.626 -5.478 1.00 81.62 114 ASN A CA 1
ATOM 898 C C . ASN A 1 114 ? 6.581 14.705 -4.034 1.00 81.62 114 ASN A C 1
ATOM 900 O O . ASN A 1 114 ? 7.245 15.672 -3.662 1.00 81.62 114 ASN A O 1
ATOM 904 N N . LYS A 1 115 ? 6.251 13.705 -3.206 1.00 81.19 115 LYS A N 1
ATOM 905 C CA . LYS A 1 115 ? 6.577 13.637 -1.770 1.00 81.19 115 LYS A CA 1
ATOM 906 C C . LYS A 1 115 ? 6.127 14.849 -0.933 1.00 81.19 115 LYS A C 1
ATOM 908 O O . LYS A 1 115 ? 6.660 15.072 0.149 1.00 81.19 115 LYS A O 1
ATOM 913 N N . THR A 1 116 ? 5.136 15.627 -1.378 1.00 78.31 116 THR A N 1
ATOM 914 C CA . THR A 1 116 ? 4.601 16.748 -0.579 1.00 78.31 116 THR A CA 1
ATOM 915 C C . THR A 1 116 ? 3.718 16.289 0.580 1.00 78.31 116 THR A C 1
ATOM 917 O O . THR A 1 116 ? 3.402 17.086 1.459 1.00 78.31 116 THR A O 1
ATOM 920 N N . VAL A 1 117 ? 3.292 15.024 0.569 1.00 77.62 117 VAL A N 1
ATOM 921 C CA . VAL A 1 117 ? 2.497 14.385 1.620 1.00 77.62 117 VAL A CA 1
ATOM 922 C C . VAL A 1 117 ? 3.233 13.128 2.074 1.00 77.62 117 VAL A C 1
ATOM 924 O O . VAL A 1 117 ? 3.660 12.336 1.236 1.00 77.62 117 VAL A O 1
ATOM 927 N N . ASP A 1 118 ? 3.362 12.962 3.389 1.00 81.00 118 ASP A N 1
ATOM 928 C CA . ASP A 1 118 ? 3.828 11.731 4.032 1.00 81.00 118 ASP A CA 1
ATOM 929 C C . ASP A 1 118 ? 2.736 10.659 3.901 1.00 81.00 118 ASP A C 1
ATOM 931 O O . ASP A 1 118 ? 1.645 10.813 4.461 1.00 81.00 118 ASP A O 1
ATOM 935 N N . VAL A 1 119 ? 2.990 9.615 3.107 1.00 86.12 119 VAL A N 1
ATOM 936 C CA . VAL A 1 119 ? 2.019 8.549 2.835 1.00 86.12 119 VAL A CA 1
ATOM 937 C C . VAL A 1 119 ? 2.553 7.235 3.379 1.00 86.12 119 VAL A C 1
ATOM 939 O O . VAL A 1 119 ? 3.287 6.529 2.702 1.00 86.12 119 VAL A O 1
ATOM 942 N N . SER A 1 120 ? 2.100 6.905 4.585 1.00 90.94 120 SER A N 1
ATOM 943 C CA . SER A 1 120 ? 2.291 5.601 5.213 1.00 90.94 120 SER A CA 1
ATOM 944 C C . SER A 1 120 ? 0.921 4.978 5.475 1.00 90.94 120 SER A C 1
ATOM 946 O O . SER A 1 120 ? 0.080 5.582 6.149 1.00 90.94 120 SER A O 1
ATOM 948 N N . LEU A 1 121 ? 0.660 3.812 4.887 1.00 92.88 121 LEU A N 1
ATOM 949 C CA . LEU A 1 121 ? -0.638 3.141 4.845 1.00 92.88 121 LEU A CA 1
ATOM 950 C C . LEU A 1 121 ? -0.705 2.011 5.877 1.00 92.88 121 LEU A C 1
ATOM 952 O O . LEU A 1 121 ? 0.246 1.257 6.049 1.00 92.88 121 LEU A O 1
ATOM 956 N N . SER A 1 122 ? -1.861 1.851 6.525 1.00 93.12 122 SER A N 1
ATOM 957 C CA . SER A 1 122 ? -2.022 0.852 7.583 1.00 93.12 122 SER A CA 1
ATOM 958 C C . SER A 1 122 ? -2.119 -0.568 7.040 1.00 93.12 122 SER A C 1
ATOM 960 O O . SER A 1 122 ? -3.156 -0.985 6.521 1.00 93.12 122 SER A O 1
ATOM 962 N N . VAL A 1 123 ? -1.083 -1.376 7.259 1.00 95.06 123 VAL A N 1
ATOM 963 C CA . VAL A 1 123 ? -1.160 -2.820 6.978 1.00 95.06 123 VAL A CA 1
ATOM 964 C C . VAL A 1 123 ? -2.216 -3.488 7.861 1.00 95.06 123 VAL A C 1
ATOM 966 O O . VAL A 1 123 ? -2.925 -4.394 7.412 1.00 95.06 123 VAL A O 1
ATOM 969 N N . GLN A 1 124 ? -2.358 -3.024 9.104 1.00 92.81 124 GLN A N 1
ATOM 970 C CA . GLN A 1 124 ? -3.306 -3.591 10.058 1.00 92.81 124 GLN A CA 1
ATOM 971 C C . GLN A 1 124 ? -4.760 -3.423 9.616 1.00 92.81 124 GLN A C 1
ATOM 973 O O . GLN A 1 124 ? -5.567 -4.309 9.890 1.00 92.81 124 GLN A O 1
ATOM 978 N N . ASP A 1 125 ? -5.093 -2.343 8.906 1.00 91.44 125 ASP A N 1
ATOM 979 C CA . ASP A 1 125 ? -6.425 -2.122 8.339 1.00 91.44 125 ASP A CA 1
ATOM 980 C C . ASP A 1 125 ? -6.775 -3.222 7.326 1.00 91.44 125 ASP A C 1
ATOM 982 O O . ASP A 1 125 ? -7.825 -3.853 7.434 1.00 91.44 125 ASP A O 1
ATOM 986 N N . ILE A 1 126 ? -5.854 -3.579 6.420 1.00 93.38 126 ILE A N 1
ATOM 987 C CA . ILE A 1 126 ? -6.059 -4.729 5.521 1.00 93.38 126 ILE A CA 1
ATOM 988 C C . ILE A 1 126 ? -6.190 -6.027 6.316 1.00 93.38 126 ILE A C 1
ATOM 990 O O . ILE A 1 126 ? -7.141 -6.775 6.104 1.00 93.38 126 ILE A O 1
ATOM 994 N N . VAL A 1 127 ? -5.263 -6.298 7.237 1.00 92.81 127 VAL A N 1
ATOM 995 C CA . VAL A 1 127 ? -5.248 -7.562 7.991 1.00 92.81 127 VAL A CA 1
ATOM 996 C C . VAL A 1 127 ? -6.510 -7.735 8.841 1.00 92.81 127 VAL A C 1
ATOM 998 O O . VAL A 1 127 ? -6.983 -8.855 9.004 1.00 92.81 127 VAL A O 1
ATOM 10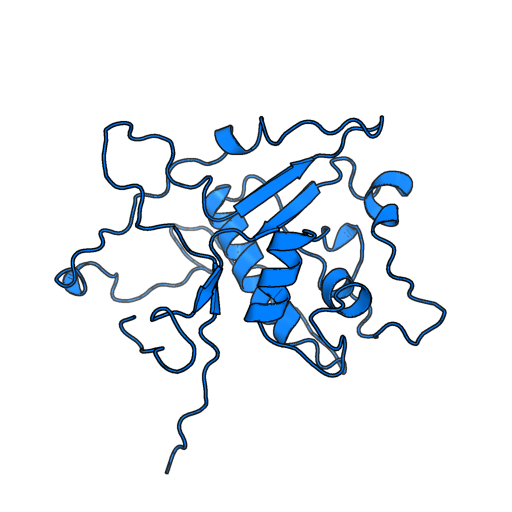01 N N . SER A 1 128 ? -7.070 -6.641 9.361 1.00 89.62 128 SER A N 1
ATOM 1002 C CA . SER A 1 128 ? -8.164 -6.678 10.338 1.00 89.62 128 SER A CA 1
ATOM 1003 C C . SER A 1 128 ? -9.552 -6.462 9.748 1.00 89.62 128 SER A C 1
ATOM 1005 O O . SER A 1 128 ? -10.536 -6.933 10.317 1.00 89.62 128 SER A O 1
ATOM 1007 N N . CYS A 1 129 ? -9.660 -5.694 8.662 1.00 89.75 129 CYS A N 1
ATOM 1008 C CA . CYS A 1 129 ? -10.945 -5.225 8.144 1.00 89.75 129 CYS A CA 1
ATOM 1009 C C . CYS A 1 129 ? -11.324 -5.832 6.795 1.00 89.75 129 CYS A C 1
ATOM 1011 O O . CYS A 1 129 ? -12.515 -5.908 6.483 1.00 89.75 129 CYS A O 1
ATOM 1013 N N . SER A 1 130 ? -10.345 -6.247 5.986 1.00 92.19 130 SER A N 1
ATOM 1014 C CA . SER A 1 130 ? -10.620 -6.720 4.633 1.00 92.19 130 SER A CA 1
ATOM 1015 C C . SER A 1 130 ? -11.239 -8.113 4.639 1.00 92.19 130 SER A C 1
ATOM 1017 O O . SER A 1 130 ? -10.557 -9.121 4.801 1.00 92.19 130 SER A O 1
ATOM 1019 N N . TYR A 1 131 ? -12.534 -8.184 4.328 1.00 91.94 131 TYR A N 1
ATOM 1020 C CA . TYR A 1 131 ? -13.218 -9.453 4.059 1.00 91.94 131 TYR A CA 1
ATOM 1021 C C . TYR A 1 131 ? -12.935 -10.009 2.647 1.00 91.94 131 TYR A C 1
ATOM 1023 O O . TYR A 1 131 ? -13.500 -11.028 2.254 1.00 91.94 131 TYR A O 1
ATOM 1031 N N . TYR A 1 132 ? -12.063 -9.356 1.865 1.00 94.75 132 TYR A N 1
ATOM 1032 C CA . TYR A 1 132 ? -11.545 -9.871 0.588 1.00 94.75 132 TYR A CA 1
ATOM 1033 C C . TYR A 1 132 ? -10.251 -10.689 0.755 1.00 94.75 132 TYR A C 1
ATOM 1035 O O . TYR A 1 132 ? -9.752 -11.280 -0.208 1.00 94.75 132 TYR A O 1
ATOM 1043 N N . THR A 1 133 ? -9.681 -10.703 1.958 1.00 93.75 133 THR A N 1
ATOM 1044 C CA . THR A 1 133 ? -8.436 -11.395 2.315 1.00 93.75 133 THR A CA 1
ATOM 1045 C C . THR A 1 133 ? -8.683 -12.270 3.546 1.00 93.75 133 THR A C 1
ATOM 1047 O O . THR A 1 133 ? -9.800 -12.326 4.054 1.00 93.75 133 THR A O 1
ATOM 1050 N N . GLN A 1 134 ? -7.678 -13.029 3.980 1.00 93.69 134 GLN A N 1
ATOM 1051 C CA . GLN A 1 134 ? -7.772 -13.936 5.128 1.00 93.69 134 GLN A CA 1
ATOM 1052 C C . GLN A 1 134 ? -6.821 -13.478 6.243 1.00 93.69 134 GLN A C 1
ATOM 1054 O O . GLN A 1 134 ? -6.110 -14.300 6.807 1.00 93.69 134 GLN A O 1
ATOM 1059 N N . GLY A 1 135 ? -6.714 -12.159 6.451 1.00 91.75 135 GLY A N 1
ATOM 1060 C CA . GLY A 1 135 ? -5.821 -11.519 7.422 1.00 91.75 135 GLY A CA 1
ATOM 1061 C C . GLY A 1 135 ? -4.418 -12.126 7.485 1.00 91.75 135 GLY A C 1
ATOM 1062 O O . GLY A 1 135 ? -3.659 -11.977 6.529 1.00 91.75 135 GLY A O 1
ATOM 1063 N N . CYS A 1 136 ? -4.051 -12.782 8.584 1.00 93.50 136 CYS A N 1
ATOM 1064 C CA . CYS A 1 136 ? -2.749 -13.425 8.767 1.00 93.50 136 CYS A CA 1
ATOM 1065 C C . CYS A 1 136 ? -2.637 -14.808 8.111 1.00 93.50 136 CYS A C 1
ATOM 1067 O O . CYS A 1 136 ? -1.528 -15.326 7.999 1.00 93.50 136 CYS A O 1
ATOM 1069 N N . PHE A 1 137 ? -3.734 -15.405 7.645 1.00 93.44 137 PHE A N 1
ATOM 1070 C CA . PHE A 1 137 ? -3.729 -16.655 6.873 1.00 93.44 137 PHE A CA 1
ATOM 1071 C C . PHE A 1 137 ? -3.485 -16.447 5.372 1.00 93.44 137 PHE A C 1
ATOM 1073 O O . PHE A 1 137 ? -3.407 -17.421 4.621 1.00 93.44 137 PHE A O 1
ATOM 1080 N N . GLY A 1 138 ? -3.320 -15.198 4.933 1.00 93.19 138 GLY A N 1
ATOM 1081 C CA . GLY A 1 138 ? -2.879 -14.861 3.586 1.00 93.19 138 GLY A CA 1
ATOM 1082 C C . GLY A 1 138 ? -3.891 -14.062 2.771 1.00 93.19 138 GLY A C 1
ATOM 1083 O O . GLY A 1 138 ? -4.927 -13.596 3.246 1.00 93.19 138 GLY A O 1
ATOM 1084 N N . GLY A 1 139 ? -3.532 -13.856 1.509 1.00 94.62 139 GLY A N 1
ATOM 1085 C CA . GLY A 1 139 ? -4.283 -13.036 0.574 1.00 94.62 139 GLY A CA 1
ATOM 1086 C C . GLY A 1 139 ? -3.503 -12.805 -0.715 1.00 94.62 139 GLY A C 1
ATOM 1087 O O . GLY A 1 139 ? -2.412 -13.342 -0.918 1.00 94.62 139 GLY A O 1
ATOM 1088 N N . HIS A 1 140 ? -4.063 -11.978 -1.595 1.00 94.38 140 HIS A N 1
ATOM 1089 C CA . HIS A 1 140 ? -3.454 -11.631 -2.873 1.00 94.38 140 HIS A CA 1
ATOM 1090 C C . HIS A 1 140 ? -3.402 -10.114 -3.054 1.00 94.38 140 HIS A C 1
ATOM 1092 O O . HIS A 1 140 ? -4.255 -9.375 -2.555 1.00 94.38 140 HIS A O 1
ATOM 1098 N N . GLY A 1 141 ? -2.421 -9.635 -3.823 1.00 91.62 141 GLY A N 1
ATOM 1099 C CA . GLY A 1 141 ? -2.333 -8.207 -4.131 1.00 91.62 141 GLY A CA 1
ATOM 1100 C C . GLY A 1 141 ? -3.526 -7.694 -4.940 1.00 91.62 141 GLY A C 1
ATOM 1101 O O . GLY A 1 141 ? -3.941 -6.548 -4.771 1.00 91.62 141 GLY A O 1
ATOM 1102 N N . SER A 1 142 ? -4.149 -8.561 -5.747 1.00 89.88 142 SER A N 1
ATOM 1103 C CA . SER A 1 142 ? -5.377 -8.248 -6.483 1.00 89.88 142 SER A CA 1
ATOM 1104 C C . SER A 1 142 ? -6.561 -7.979 -5.559 1.00 89.88 142 SER A C 1
ATOM 1106 O O . SER A 1 142 ? -7.206 -6.939 -5.686 1.00 89.88 142 SER A O 1
ATOM 1108 N N . THR A 1 143 ? -6.817 -8.865 -4.595 1.00 93.62 143 THR A N 1
ATOM 1109 C CA . THR A 1 143 ? -7.917 -8.706 -3.634 1.00 93.62 143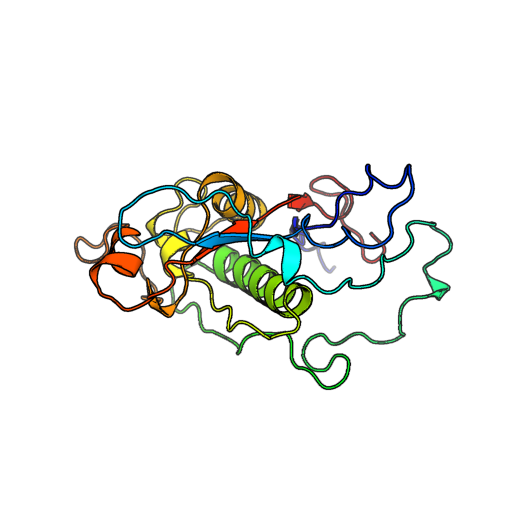 THR A CA 1
ATOM 1110 C C . THR A 1 143 ? -7.667 -7.549 -2.670 1.00 93.62 143 THR A C 1
ATOM 1112 O O . THR A 1 143 ? -8.590 -6.799 -2.366 1.00 93.62 143 THR A O 1
ATOM 1115 N N . THR A 1 144 ? -6.412 -7.320 -2.282 1.00 94.94 144 THR A N 1
ATOM 1116 C CA . THR A 1 144 ? -6.009 -6.170 -1.451 1.00 94.94 144 THR A CA 1
ATOM 1117 C C . THR A 1 144 ? -6.221 -4.847 -2.172 1.00 94.94 144 THR A C 1
ATOM 1119 O O . THR A 1 144 ? -6.844 -3.928 -1.648 1.00 94.94 144 THR A O 1
ATOM 1122 N N . SER A 1 145 ? -5.773 -4.750 -3.422 1.00 90.50 145 SER A N 1
ATOM 1123 C CA . SER A 1 145 ? -5.994 -3.551 -4.231 1.00 90.50 145 SER A CA 1
ATOM 1124 C C . SER A 1 145 ? -7.481 -3.330 -4.521 1.00 90.50 145 SER A C 1
ATOM 1126 O O . SER A 1 145 ? -7.939 -2.190 -4.590 1.00 90.50 145 SER A O 1
ATOM 1128 N N . GLN A 1 146 ? -8.253 -4.411 -4.677 1.00 89.88 146 GLN A N 1
ATOM 1129 C CA . GLN A 1 146 ? -9.703 -4.338 -4.830 1.00 89.88 146 GLN A CA 1
ATOM 1130 C C . GLN A 1 146 ? -10.378 -3.810 -3.562 1.00 89.88 146 GLN A C 1
ATOM 1132 O O . GLN A 1 146 ? -11.247 -2.945 -3.659 1.00 89.88 146 GLN A O 1
ATOM 1137 N N . TRP A 1 147 ? -9.932 -4.253 -2.385 1.00 92.62 147 TRP A N 1
ATOM 1138 C CA . TRP A 1 147 ? -10.380 -3.709 -1.106 1.00 92.62 147 TRP A CA 1
ATOM 1139 C C . TRP A 1 147 ? -10.129 -2.204 -1.032 1.00 92.62 147 TRP A C 1
ATOM 1141 O O . TRP A 1 147 ? -11.062 -1.433 -0.813 1.00 92.62 147 TRP A O 1
ATOM 1151 N N . MET A 1 148 ? -8.894 -1.778 -1.318 1.00 91.19 148 MET A N 1
ATOM 1152 C CA . MET A 1 148 ? -8.517 -0.363 -1.328 1.00 91.19 148 MET A CA 1
ATOM 1153 C C . MET A 1 148 ? -9.338 0.462 -2.326 1.00 91.19 148 MET A C 1
ATOM 1155 O O . MET A 1 148 ? -9.618 1.629 -2.077 1.00 91.19 148 MET A O 1
ATOM 1159 N N . ARG A 1 149 ? -9.725 -0.098 -3.476 1.00 86.12 149 ARG A N 1
ATOM 1160 C CA . ARG A 1 149 ? -10.586 0.604 -4.440 1.00 86.12 149 ARG A CA 1
ATOM 1161 C C . ARG A 1 149 ? -12.003 0.798 -3.901 1.00 86.12 149 ARG A C 1
ATOM 1163 O O . ARG A 1 149 ? -12.573 1.876 -4.066 1.00 86.12 149 ARG A O 1
ATOM 1170 N N . ASP A 1 150 ? -12.571 -0.245 -3.304 1.00 86.12 150 ASP A N 1
ATOM 1171 C CA . ASP A 1 150 ? -13.985 -0.283 -2.928 1.00 86.12 150 ASP A CA 1
ATOM 1172 C C . ASP A 1 150 ? -14.236 0.419 -1.574 1.00 86.12 150 ASP A C 1
ATOM 1174 O O . ASP A 1 150 ? -15.217 1.152 -1.432 1.00 86.12 150 ASP A O 1
ATOM 1178 N N . HIS A 1 151 ? -13.324 0.258 -0.610 1.00 86.25 151 HIS A N 1
ATOM 1179 C CA . HIS A 1 151 ? -13.461 0.741 0.772 1.00 86.25 151 HIS A CA 1
ATOM 1180 C C . HIS A 1 151 ? -12.460 1.844 1.132 1.00 86.25 151 HIS A C 1
ATOM 1182 O O . HIS A 1 151 ? -12.754 2.691 1.976 1.00 86.25 151 HIS A O 1
ATOM 1188 N N . GLY A 1 152 ? -11.314 1.877 0.451 1.00 87.12 152 GLY A N 1
ATOM 1189 C CA . GLY A 1 152 ? -10.184 2.706 0.850 1.00 87.12 152 GLY A CA 1
ATOM 1190 C C . GLY A 1 152 ? -9.401 2.101 2.014 1.00 87.12 152 GLY A C 1
ATOM 1191 O O . GLY A 1 152 ? -9.711 1.007 2.483 1.00 87.12 152 GLY A O 1
ATOM 1192 N N . ILE A 1 153 ? -8.364 2.811 2.444 1.00 88.38 153 ILE A N 1
ATOM 1193 C CA . ILE A 1 153 ? -7.507 2.433 3.567 1.00 88.38 153 ILE A CA 1
ATOM 1194 C C . ILE A 1 153 ? -7.092 3.669 4.369 1.00 88.38 153 ILE A C 1
ATOM 1196 O O . ILE A 1 153 ? -7.014 4.775 3.817 1.00 88.38 153 ILE A O 1
ATOM 1200 N N . VAL A 1 154 ? -6.825 3.476 5.657 1.00 87.81 154 VAL A N 1
ATOM 1201 C CA . VAL A 1 154 ? -6.311 4.514 6.564 1.00 87.81 154 VAL A CA 1
ATOM 1202 C C . VAL A 1 154 ? -4.778 4.556 6.612 1.00 87.81 154 VAL A C 1
ATOM 1204 O O . VAL A 1 154 ? -4.096 3.665 6.102 1.00 87.81 154 VAL A O 1
ATOM 1207 N N . SER A 1 155 ? -4.224 5.600 7.230 1.00 88.56 155 SER A N 1
ATOM 1208 C CA . SER A 1 155 ? -2.780 5.726 7.456 1.00 88.56 155 SER A CA 1
ATOM 1209 C C . SER A 1 155 ? -2.277 4.798 8.571 1.00 88.56 155 SER A C 1
ATOM 1211 O O . SER A 1 155 ? -3.027 4.446 9.481 1.00 88.56 155 SER A O 1
ATOM 1213 N N . GLU A 1 156 ? -0.993 4.435 8.549 1.00 89.31 156 GLU A N 1
ATOM 1214 C CA . GLU A 1 156 ? -0.355 3.599 9.584 1.00 89.31 156 GLU A CA 1
ATOM 1215 C C . GLU A 1 156 ? -0.498 4.213 10.984 1.00 89.31 156 GLU A C 1
ATOM 1217 O O . GLU A 1 156 ? -0.766 3.519 11.960 1.00 89.31 156 GLU A O 1
ATOM 1222 N N . LYS A 1 157 ? -0.436 5.546 11.084 1.00 85.31 157 LYS A N 1
ATOM 1223 C CA . LYS A 1 157 ? -0.667 6.277 12.341 1.00 85.31 157 LYS A 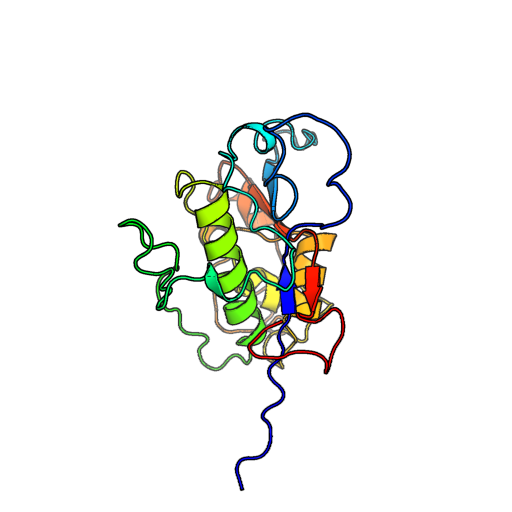CA 1
ATOM 1224 C C . LYS A 1 157 ? -2.056 5.999 12.925 1.00 85.31 157 LYS A C 1
ATOM 1226 O O . LYS A 1 157 ? -2.197 5.933 14.142 1.00 85.31 157 LYS A O 1
ATOM 1231 N N . CYS A 1 158 ? -3.074 5.835 12.081 1.00 83.31 158 CYS A N 1
ATOM 1232 C CA . CYS A 1 158 ? -4.429 5.553 12.542 1.00 83.31 158 CYS A CA 1
ATOM 1233 C C . CYS A 1 158 ? -4.599 4.154 13.116 1.00 83.31 158 CYS A C 1
ATOM 1235 O O . CYS A 1 158 ? -5.334 3.972 14.087 1.00 83.31 158 CYS A O 1
ATOM 1237 N N . PHE A 1 159 ? -3.997 3.166 12.460 1.00 85.56 159 PHE A N 1
ATOM 1238 C CA . PHE A 1 159 ? -4.122 1.777 12.858 1.00 85.56 159 PHE A CA 1
ATOM 1239 C C . PHE A 1 159 ? -2.753 1.103 12.738 1.00 85.56 159 PHE A C 1
ATOM 1241 O O . PHE A 1 159 ? -2.478 0.455 11.728 1.00 85.56 159 PHE A O 1
ATOM 1248 N N . PRO A 1 160 ? -1.894 1.279 13.759 1.00 89.25 160 PRO A N 1
ATOM 1249 C CA . PRO A 1 160 ? -0.542 0.748 13.730 1.00 89.25 160 PRO A CA 1
ATOM 1250 C C . PRO A 1 160 ? -0.527 -0.770 13.608 1.00 89.25 160 PRO A C 1
ATOM 1252 O O . PRO A 1 160 ? -1.412 -1.452 14.136 1.00 89.25 160 PRO A O 1
ATOM 1255 N N . TYR A 1 161 ? 0.499 -1.296 12.954 1.00 91.75 161 TYR A N 1
ATOM 1256 C CA . TYR A 1 161 ? 0.677 -2.721 12.747 1.00 91.75 161 TYR A CA 1
ATOM 1257 C C .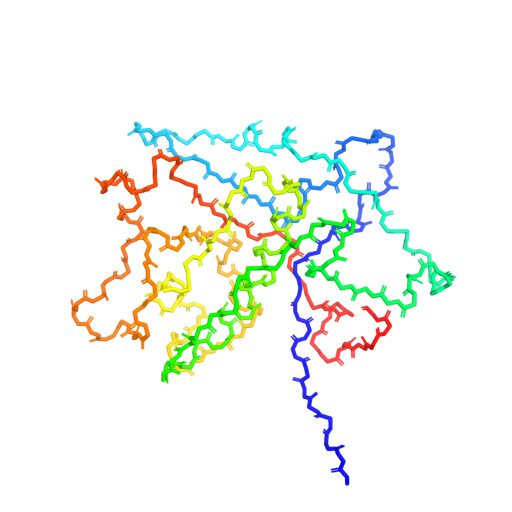 TYR A 1 161 ? 0.949 -3.480 14.050 1.00 91.75 161 TYR A C 1
ATOM 1259 O O . TYR A 1 161 ? 1.874 -3.169 14.798 1.00 91.75 161 TYR A O 1
ATOM 1267 N N . GLN A 1 162 ? 0.132 -4.503 14.317 1.00 89.44 162 GLN A N 1
ATOM 1268 C CA . GLN A 1 162 ? 0.159 -5.304 15.549 1.00 89.44 162 GLN A CA 1
ATOM 1269 C C . GLN A 1 162 ? 0.541 -6.767 15.310 1.00 89.44 162 GLN A C 1
ATOM 1271 O O . GLN A 1 162 ? 0.636 -7.526 16.268 1.00 89.44 162 GLN A O 1
ATOM 1276 N N . GLN A 1 163 ? 0.765 -7.175 14.054 1.00 86.81 163 GLN A N 1
ATOM 1277 C CA . GLN A 1 163 ? 1.183 -8.541 13.697 1.00 86.81 163 GLN A CA 1
ATOM 1278 C C . GLN A 1 163 ? 0.178 -9.643 14.091 1.00 86.81 163 GLN A C 1
ATOM 1280 O O . GLN A 1 163 ? 0.552 -10.810 14.183 1.00 86.81 163 GLN A O 1
ATOM 1285 N N . ILE A 1 164 ? -1.098 -9.299 14.292 1.00 80.50 164 ILE A N 1
ATOM 1286 C CA . ILE A 1 164 ? -2.162 -10.230 14.7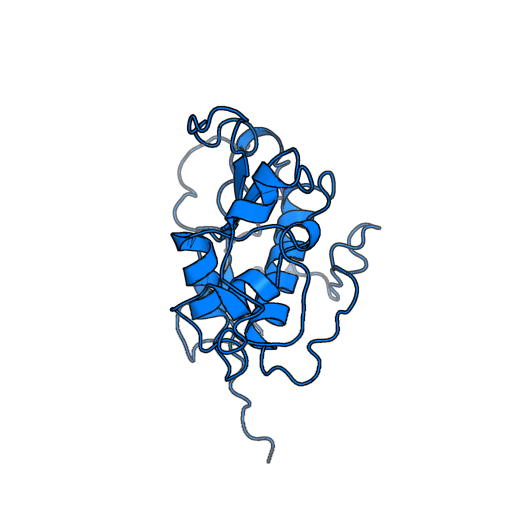02 1.00 80.50 164 ILE A CA 1
ATOM 1287 C C . ILE A 1 164 ? -3.445 -10.005 13.893 1.00 80.50 164 ILE A C 1
ATOM 1289 O O . ILE A 1 164 ? -3.726 -8.885 13.469 1.00 80.50 164 ILE A O 1
ATOM 1293 N N . GLU A 1 165 ? -4.236 -11.062 13.682 1.00 70.12 165 GLU A N 1
ATOM 1294 C CA . GLU A 1 165 ? -5.556 -10.996 13.033 1.00 70.12 165 GLU A CA 1
ATOM 1295 C C . GLU A 1 165 ? -6.707 -11.086 14.056 1.00 70.12 165 GLU A C 1
ATOM 1297 O O . GLU A 1 165 ? -6.569 -11.634 15.154 1.00 70.12 165 GLU A O 1
ATOM 1302 N N . VAL A 1 166 ? -7.858 -10.537 13.654 1.00 59.03 166 VAL A N 1
ATOM 1303 C CA . VAL A 1 166 ? -9.144 -10.349 14.351 1.00 59.03 166 VAL A CA 1
ATOM 1304 C C . VAL A 1 166 ? -9.857 -11.672 14.683 1.00 59.03 166 VAL A C 1
ATOM 1306 O O . VAL A 1 166 ? -11.002 -11.920 14.321 1.00 59.03 166 VAL A O 1
ATOM 1309 N N . TYR A 1 167 ? -9.188 -12.524 15.450 1.00 53.72 167 TYR A N 1
ATOM 1310 C CA . TYR A 1 167 ? -9.844 -13.353 16.467 1.00 53.72 167 TYR A CA 1
ATOM 1311 C C . TYR A 1 167 ? -9.387 -12.983 17.880 1.00 53.72 167 TYR A C 1
ATOM 1313 O O . TYR A 1 167 ? -9.928 -13.510 18.853 1.00 53.72 167 TYR A O 1
ATOM 1321 N N . SER A 1 168 ? -8.445 -12.040 18.015 1.00 53.59 168 SER A N 1
ATOM 1322 C CA . SER A 1 168 ? -8.194 -11.413 19.306 1.00 53.59 168 SER A CA 1
ATOM 1323 C C . SER A 1 168 ? -9.365 -10.480 19.650 1.00 53.59 168 SER A C 1
ATOM 1325 O O . SER A 1 168 ? -9.653 -9.563 18.875 1.00 53.59 168 SER A O 1
ATOM 1327 N N . PRO A 1 169 ? -10.039 -10.647 20.804 1.00 54.84 169 PRO A N 1
ATOM 1328 C CA . PRO A 1 169 ? -11.054 -9.699 21.272 1.00 54.84 169 PRO A CA 1
ATOM 1329 C C . PRO A 1 169 ? -10.503 -8.273 21.473 1.00 54.84 169 PRO A C 1
ATOM 1331 O O . PRO A 1 169 ? -11.287 -7.334 21.630 1.00 54.84 169 PRO A O 1
ATOM 1334 N N . GLU A 1 170 ? -9.178 -8.114 21.455 1.00 56.50 170 GLU A N 1
ATOM 1335 C CA . GLU A 1 170 ? -8.452 -6.863 21.666 1.00 56.50 170 GLU A CA 1
ATOM 1336 C C . GLU A 1 170 ? -8.354 -6.004 20.393 1.00 56.50 170 GLU A C 1
ATOM 1338 O O . GLU A 1 170 ? -8.292 -4.780 20.496 1.00 56.50 170 GLU A O 1
ATOM 1343 N N . VAL A 1 171 ? -8.415 -6.606 19.194 1.00 61.59 171 VAL A N 1
ATOM 1344 C CA . VAL A 1 171 ? -8.285 -5.890 17.912 1.00 61.59 171 VAL A CA 1
ATOM 1345 C C . VAL A 1 171 ? -9.592 -5.979 17.144 1.00 61.59 171 VAL A C 1
ATOM 1347 O O . VAL A 1 171 ? -9.892 -6.978 16.500 1.00 61.59 171 VAL A O 1
ATOM 1350 N N . LYS A 1 172 ? -10.402 -4.923 17.212 1.00 67.38 172 LYS A N 1
ATOM 1351 C CA . LYS A 1 172 ? -11.601 -4.788 16.377 1.00 67.38 172 LYS A CA 1
ATOM 1352 C C . LYS A 1 172 ? -11.266 -3.944 15.160 1.00 67.38 172 LYS A C 1
ATOM 1354 O O . LYS A 1 172 ? -10.614 -2.913 15.301 1.00 67.38 172 LYS A O 1
ATOM 1359 N N . CYS A 1 173 ? -11.782 -4.335 13.995 1.00 74.00 173 CYS A N 1
ATOM 1360 C CA . CYS A 1 173 ? -11.810 -3.451 12.836 1.00 74.00 173 CYS A CA 1
ATOM 1361 C C . CYS A 1 173 ? -12.512 -2.140 13.228 1.00 74.00 173 CYS A C 1
ATOM 1363 O O . CYS A 1 173 ? -13.730 -2.103 13.420 1.00 74.00 173 CYS A O 1
ATOM 1365 N N . SER A 1 174 ? -11.733 -1.078 13.422 1.00 62.50 174 SER A N 1
ATOM 1366 C CA . SER A 1 174 ? -12.230 0.216 13.872 1.00 62.50 174 SER A CA 1
ATOM 1367 C C . SER A 1 174 ? -11.530 1.328 13.108 1.00 62.50 174 SER A C 1
ATOM 1369 O O . SER A 1 174 ? -10.664 2.032 13.623 1.00 62.50 174 SER A O 1
ATOM 1371 N N . THR A 1 175 ? -11.988 1.547 11.879 1.00 58.59 175 THR A N 1
ATOM 1372 C CA . THR A 1 175 ? -11.639 2.727 11.070 1.00 58.59 175 THR A CA 1
ATOM 1373 C C . THR A 1 175 ? -12.072 4.048 11.729 1.00 58.59 175 THR A C 1
ATOM 1375 O O . THR A 1 175 ? -11.611 5.118 11.341 1.00 58.59 175 THR A O 1
ATOM 1378 N N . LYS A 1 176 ? -12.910 3.991 12.780 1.00 52.97 176 LYS A N 1
ATOM 1379 C CA . LYS A 1 176 ? -13.320 5.144 13.603 1.00 52.97 176 LYS A CA 1
ATOM 1380 C C . LYS A 1 176 ? -12.172 5.810 14.372 1.00 52.97 176 LYS A C 1
ATOM 1382 O O . LYS A 1 176 ? -12.298 6.974 14.747 1.00 52.97 176 LYS A O 1
ATOM 1387 N N . LEU A 1 177 ? -11.052 5.114 14.585 1.00 54.25 177 LEU A N 1
ATOM 1388 C CA . LEU A 1 177 ? -9.963 5.618 15.428 1.00 54.25 177 LEU A CA 1
ATOM 1389 C C . LEU A 1 177 ? -9.235 6.833 14.829 1.00 54.25 177 LEU A C 1
ATOM 1391 O O . LEU A 1 177 ? -8.827 7.706 15.590 1.00 54.25 177 LEU A O 1
ATOM 1395 N N . CYS A 1 178 ? -9.146 6.966 13.499 1.00 61.75 178 CYS A N 1
ATOM 1396 C CA . CYS A 1 178 ? -8.457 8.102 12.868 1.00 61.75 178 CYS A CA 1
ATOM 1397 C C . CYS A 1 178 ? -9.024 9.459 13.300 1.00 61.75 178 CYS A C 1
ATOM 1399 O O . CYS A 1 178 ? -8.287 10.382 13.647 1.00 61.75 178 CYS A O 1
ATOM 1401 N N . GLY A 1 179 ? -10.354 9.576 13.242 1.00 52.19 179 GLY A N 1
ATOM 1402 C CA . GLY A 1 179 ? -11.040 10.851 13.365 1.00 52.19 179 GLY A CA 1
ATOM 1403 C C . GLY A 1 179 ? -11.406 11.238 14.789 1.00 52.19 179 GLY A C 1
ATOM 1404 O O . GLY A 1 179 ? -11.446 12.430 15.091 1.00 52.19 179 GLY A O 1
ATOM 1405 N N . GLU A 1 180 ? -11.682 10.255 15.646 1.00 49.56 180 GLU A N 1
ATOM 1406 C CA . GLU A 1 180 ? -12.095 10.470 17.038 1.00 49.56 180 GLU A CA 1
ATOM 1407 C C . GLU A 1 180 ? -10.891 10.602 17.984 1.00 49.56 180 GLU A C 1
ATOM 1409 O O . GLU A 1 180 ? -10.963 11.358 18.950 1.00 49.56 180 GLU A O 1
ATOM 1414 N N . ALA A 1 181 ? -9.758 9.946 17.690 1.00 51.81 181 ALA A N 1
ATOM 1415 C CA . ALA A 1 181 ? -8.556 10.020 18.526 1.00 51.81 181 ALA A CA 1
ATOM 1416 C C . ALA A 1 181 ? -7.667 11.250 18.238 1.00 51.81 181 ALA A C 1
ATOM 1418 O O . ALA A 1 181 ? -6.670 11.462 18.925 1.00 51.81 181 ALA A O 1
ATOM 1419 N N . GLY A 1 182 ? -7.992 12.056 17.218 1.00 52.62 182 GLY A N 1
ATOM 1420 C CA . GLY A 1 182 ? -7.199 13.229 16.818 1.00 52.62 182 GLY A CA 1
ATOM 1421 C C . GLY A 1 182 ? -5.809 12.898 16.252 1.00 52.62 182 GLY A C 1
ATOM 1422 O O . GLY A 1 182 ? -4.964 13.790 16.165 1.00 52.62 182 GLY A O 1
ATOM 1423 N N . ILE A 1 183 ? -5.576 11.630 15.893 1.00 55.31 183 ILE A N 1
ATOM 1424 C CA . ILE A 1 183 ? -4.282 11.096 15.440 1.00 55.31 183 ILE A CA 1
ATOM 1425 C C . ILE A 1 183 ? -4.044 11.406 13.955 1.00 55.31 183 ILE A C 1
ATOM 1427 O O . ILE A 1 183 ? -2.925 11.745 13.574 1.00 55.31 183 ILE A O 1
ATOM 1431 N N . ASP A 1 184 ? -5.099 11.380 13.136 1.00 60.41 184 ASP A N 1
ATOM 1432 C CA . ASP A 1 184 ? -5.083 11.859 11.753 1.00 60.41 184 ASP A CA 1
ATOM 1433 C C . ASP A 1 184 ? -6.089 13.008 11.628 1.00 60.41 184 ASP A C 1
ATOM 1435 O O . ASP A 1 184 ? -7.287 12.803 11.412 1.00 60.41 184 ASP A O 1
ATOM 1439 N N . LYS A 1 185 ? -5.600 14.235 11.844 1.00 56.31 185 LYS A N 1
ATOM 1440 C CA . LYS A 1 185 ? -6.428 15.453 11.810 1.00 56.31 185 LYS A CA 1
ATOM 1441 C C . LYS A 1 185 ? -7.081 15.672 10.452 1.00 56.31 185 LYS A C 1
ATOM 1443 O O . LYS A 1 185 ? -8.157 16.262 10.396 1.00 56.31 185 LYS A O 1
ATOM 1448 N N . ASP A 1 186 ? -6.454 15.166 9.397 1.00 60.91 186 ASP A N 1
ATOM 1449 C CA . ASP A 1 186 ? -6.944 15.314 8.041 1.00 60.91 186 ASP A CA 1
ATOM 1450 C C . ASP A 1 186 ? -7.836 14.130 7.627 1.00 60.91 186 ASP A C 1
ATOM 1452 O O . ASP A 1 186 ? -8.553 14.221 6.639 1.00 60.91 186 ASP A O 1
ATOM 1456 N N . ARG A 1 187 ? -7.887 13.037 8.404 1.00 67.50 187 ARG A N 1
ATOM 1457 C CA . ARG A 1 187 ? -8.762 11.872 8.158 1.00 67.50 187 ARG A CA 1
ATOM 1458 C C . ARG A 1 187 ? -8.673 11.389 6.708 1.00 67.50 187 ARG A C 1
ATOM 1460 O O . ARG A 1 187 ? -9.694 11.177 6.040 1.00 67.50 187 ARG A O 1
ATOM 1467 N N . HIS A 1 188 ? -7.453 11.253 6.195 1.00 75.25 188 HIS A N 1
ATOM 1468 C CA . HIS A 1 188 ? -7.259 10.846 4.814 1.00 75.25 188 HIS A CA 1
ATOM 1469 C C . HIS A 1 188 ? -7.595 9.366 4.638 1.00 75.25 188 HIS A C 1
ATOM 1471 O O . HIS A 1 188 ? -7.039 8.487 5.287 1.00 75.25 188 HIS A O 1
ATOM 1477 N N . THR A 1 189 ? -8.507 9.086 3.711 1.00 81.62 189 THR A N 1
ATOM 1478 C CA . THR A 1 189 ? -8.740 7.739 3.195 1.00 81.62 189 THR A CA 1
ATOM 1479 C C . THR A 1 189 ? -8.137 7.625 1.801 1.00 81.62 189 THR A C 1
ATOM 1481 O O . THR A 1 189 ? -8.492 8.388 0.893 1.00 81.62 189 THR A O 1
ATOM 1484 N N . PHE A 1 190 ? -7.254 6.650 1.625 1.00 86.19 190 PHE A N 1
ATOM 1485 C CA . PHE A 1 190 ? -6.522 6.392 0.390 1.00 86.19 190 PHE A CA 1
ATOM 1486 C C . PHE A 1 190 ? -7.222 5.291 -0.409 1.00 86.19 190 PHE A C 1
ATOM 1488 O O . PHE A 1 190 ? -7.590 4.260 0.139 1.00 86.19 190 PHE A O 1
ATOM 1495 N N . TYR A 1 191 ? -7.428 5.503 -1.706 1.00 85.62 191 TYR A N 1
ATOM 1496 C CA . TYR A 1 191 ? -8.105 4.571 -2.603 1.00 85.62 191 TYR A CA 1
ATOM 1497 C C . TYR A 1 191 ? -7.234 4.223 -3.807 1.00 85.62 191 TYR A C 1
ATOM 1499 O O . TYR A 1 191 ? -6.690 5.107 -4.479 1.00 85.62 191 TYR A O 1
ATOM 1507 N N . ALA A 1 192 ? -7.214 2.938 -4.152 1.00 84.25 192 ALA A N 1
ATOM 1508 C CA . ALA A 1 192 ? -6.631 2.467 -5.401 1.00 84.25 192 ALA A CA 1
ATOM 1509 C C . ALA A 1 192 ? -7.558 2.756 -6.591 1.00 84.25 192 ALA A C 1
ATOM 1511 O O . ALA A 1 192 ? -8.779 2.625 -6.492 1.00 84.25 192 ALA A O 1
ATOM 1512 N N . GLN A 1 193 ? -6.984 3.110 -7.741 1.00 80.25 193 GLN A N 1
ATOM 1513 C CA . GLN A 1 193 ? -7.713 3.227 -9.004 1.00 80.25 193 GLN A CA 1
ATOM 1514 C C . GLN A 1 193 ? -7.018 2.428 -10.107 1.00 80.25 193 GLN A C 1
ATOM 1516 O O . GLN A 1 193 ? -5.818 2.170 -10.037 1.00 80.25 193 GLN A O 1
ATOM 1521 N N . ASN A 1 194 ? -7.793 2.023 -11.121 1.00 77.56 194 ASN A N 1
ATOM 1522 C CA . ASN A 1 194 ? -7.281 1.373 -12.333 1.00 77.56 194 ASN A CA 1
ATOM 1523 C C . ASN A 1 194 ? -6.344 0.183 -12.045 1.00 77.56 194 ASN A C 1
ATOM 1525 O O . ASN A 1 194 ? -5.206 0.091 -12.512 1.00 77.56 194 ASN A O 1
ATOM 1529 N N . ILE A 1 195 ? -6.856 -0.733 -11.227 1.00 79.31 195 ILE A N 1
ATOM 1530 C CA . ILE A 1 195 ? -6.171 -1.945 -10.785 1.00 79.31 195 ILE A CA 1
ATOM 1531 C C . ILE A 1 195 ? -6.272 -3.046 -11.856 1.00 79.31 195 ILE A C 1
ATOM 1533 O O . ILE A 1 195 ? -7.362 -3.306 -12.366 1.00 79.31 195 ILE A O 1
ATOM 1537 N N . ARG A 1 196 ? -5.152 -3.681 -12.222 1.00 81.62 196 ARG A N 1
ATOM 1538 C CA . ARG A 1 196 ? -5.099 -4.759 -13.229 1.00 81.62 196 ARG A CA 1
ATOM 1539 C C . ARG A 1 196 ? -3.876 -5.657 -13.055 1.00 81.62 196 ARG A C 1
ATOM 1541 O O . ARG A 1 196 ? -2.900 -5.282 -12.413 1.00 81.62 196 ARG A O 1
ATOM 1548 N N . TYR A 1 197 ? -3.896 -6.825 -13.687 1.00 78.50 197 TYR A N 1
ATOM 1549 C CA . TYR A 1 197 ? -2.672 -7.598 -13.889 1.00 78.50 197 TYR A CA 1
ATOM 1550 C C . TYR A 1 197 ? -1.808 -6.954 -14.982 1.00 78.50 197 TYR A C 1
ATOM 1552 O O . TYR A 1 197 ? -2.334 -6.447 -15.977 1.00 78.50 197 TYR A O 1
ATOM 1560 N N . VAL A 1 198 ? -0.486 -6.994 -14.812 1.00 80.25 198 VAL A N 1
ATOM 1561 C CA . VAL A 1 198 ? 0.480 -6.786 -15.900 1.00 80.25 198 VAL A CA 1
ATOM 1562 C C . VAL A 1 198 ? 0.185 -7.810 -16.999 1.00 80.25 198 VAL A C 1
ATOM 1564 O O . VAL A 1 198 ? -0.164 -8.954 -16.703 1.00 80.25 198 VAL A O 1
ATOM 1567 N N . GLY A 1 199 ? 0.210 -7.377 -18.260 1.00 76.44 199 GLY A N 1
ATOM 1568 C CA . GLY A 1 199 ? -0.280 -8.186 -19.383 1.00 76.44 199 GLY A CA 1
ATOM 1569 C C . GLY A 1 199 ? -1.809 -8.369 -19.433 1.00 76.44 199 GLY A C 1
ATOM 1570 O O . GLY A 1 199 ? -2.319 -9.102 -20.278 1.00 76.44 199 GLY A O 1
ATOM 1571 N N . GLY A 1 200 ? -2.570 -7.705 -18.557 1.00 78.31 200 GLY A N 1
ATOM 1572 C CA . GLY A 1 200 ? -4.035 -7.616 -18.591 1.00 78.31 200 GLY A CA 1
ATOM 1573 C C . GLY A 1 200 ? -4.784 -8.691 -17.797 1.00 78.31 200 GLY A C 1
ATOM 1574 O O . GLY A 1 200 ? -5.839 -8.392 -17.240 1.00 78.31 200 GLY A O 1
ATOM 1575 N N . PHE A 1 201 ? -4.251 -9.910 -17.685 1.00 80.88 201 PHE A N 1
ATOM 1576 C CA . PHE A 1 201 ? -4.890 -11.013 -16.955 1.00 80.88 201 PHE A CA 1
ATOM 1577 C C . PHE A 1 201 ? -3.873 -11.945 -16.284 1.00 80.88 201 PHE A C 1
ATOM 1579 O O . PHE A 1 201 ? -2.686 -11.954 -16.611 1.00 80.88 201 PHE A O 1
ATOM 1586 N N . TYR A 1 202 ? -4.349 -12.734 -15.318 1.00 80.81 202 TYR A N 1
ATOM 1587 C CA . TYR A 1 202 ? -3.517 -13.684 -14.583 1.00 80.81 202 TYR A CA 1
ATOM 1588 C C . TYR A 1 202 ? -2.879 -14.717 -15.525 1.00 80.81 202 TYR A C 1
ATOM 1590 O O . TYR A 1 202 ? -3.577 -15.364 -16.303 1.00 80.81 202 TYR A O 1
ATOM 1598 N N . GLY A 1 203 ? -1.559 -14.882 -15.429 1.00 84.81 203 GLY A N 1
ATOM 1599 C CA . GLY A 1 203 ? -0.782 -15.797 -16.271 1.00 84.81 203 GLY A CA 1
ATOM 1600 C C . GLY A 1 203 ? -0.152 -15.159 -17.513 1.00 84.81 203 GLY A C 1
ATOM 1601 O O . GLY A 1 203 ? 0.623 -15.833 -18.180 1.00 84.81 203 GLY A O 1
ATOM 1602 N N . ASN A 1 204 ? -0.424 -13.879 -17.800 1.00 82.62 204 ASN A N 1
ATOM 1603 C CA . ASN A 1 204 ? 0.149 -13.162 -18.949 1.00 82.62 204 ASN A CA 1
ATOM 1604 C C . ASN A 1 204 ? 1.246 -12.149 -18.577 1.00 82.62 204 ASN A C 1
ATOM 1606 O O . ASN A 1 204 ? 1.511 -11.215 -19.326 1.00 82.62 204 ASN A O 1
ATOM 1610 N N . CYS A 1 205 ? 1.850 -12.287 -17.397 1.00 81.94 205 CYS A N 1
ATOM 1611 C CA . CYS A 1 205 ? 2.951 -11.418 -16.994 1.00 81.94 205 CYS A CA 1
ATOM 1612 C C . CYS A 1 205 ? 4.252 -11.830 -17.696 1.00 81.94 205 CYS A C 1
ATOM 1614 O O . CYS A 1 205 ? 4.577 -13.019 -17.724 1.00 81.94 205 CYS A O 1
ATOM 1616 N N . SER A 1 206 ? 5.005 -10.853 -18.203 1.00 82.06 206 SER A N 1
ATOM 1617 C CA . SER A 1 206 ? 6.367 -11.028 -18.717 1.00 82.06 206 SER A CA 1
ATOM 1618 C C . SER A 1 206 ? 7.261 -9.865 -18.279 1.00 82.06 206 SER A C 1
ATOM 1620 O O . SER A 1 206 ? 6.774 -8.893 -17.704 1.00 82.06 206 SER A O 1
ATOM 1622 N N . GLU A 1 207 ? 8.567 -9.981 -18.516 1.00 79.50 207 GLU A N 1
ATOM 1623 C CA . GLU A 1 207 ? 9.545 -8.931 -18.199 1.00 79.50 207 GLU A CA 1
ATOM 1624 C C . GLU A 1 207 ? 9.302 -7.650 -19.017 1.00 79.50 207 GLU A C 1
ATOM 1626 O O . GLU A 1 207 ? 9.557 -6.546 -18.546 1.00 79.50 207 GLU A O 1
ATOM 1631 N N . GLU A 1 208 ? 8.764 -7.791 -20.227 1.00 74.75 208 GLU A N 1
ATOM 1632 C CA . GLU A 1 208 ? 8.517 -6.699 -21.170 1.00 74.75 208 GLU A CA 1
ATOM 1633 C C . GLU A 1 208 ? 7.136 -6.034 -21.025 1.00 74.75 208 GLU A C 1
ATOM 1635 O O . GLU A 1 208 ? 6.898 -5.002 -21.659 1.00 74.75 208 GLU A O 1
ATOM 1640 N N . ALA A 1 209 ? 6.212 -6.647 -20.274 1.00 55.69 209 ALA A N 1
ATOM 1641 C CA . ALA A 1 209 ? 4.778 -6.323 -20.264 1.00 55.69 209 ALA A CA 1
ATOM 1642 C C . ALA A 1 209 ? 4.342 -5.276 -19.223 1.00 55.69 209 ALA A C 1
ATOM 1644 O O . ALA A 1 209 ? 5.025 -5.087 -18.193 1.00 55.69 209 ALA A O 1
#